Protein AF-A0A8C5MBH1-F1 (afdb_monomer_lite)

Foldseek 3Di:
DQVLVVQLLCCQPVVDHDPPDDPVRVVVSVVVSVQWHADPNFIDRVQATEDRDPVSLVVLLCDQQQDPVRDGPALPSSCVRRVVHHDDVCSSVVSLVVCCVDPVSVPDDDDPVNVVVVVCVVCPPPDDPVNVVVLQLLFLLLQLLVCCVPQDDAPFEEEQADDDSSLNNLVNNLVCCVPVVGDYEYEYLAPVRVVSNVVSPHHYDYCVVPQAGAEYEYEAPAAAPQRKGQDCPVPSQLSNLSSLVRYPAYEYEHAPLRYYNAPCPNDQQAKKWWFAAVCQVVLQVVLCVPQNAGWAWDADDVDGGGDQHPVRTTITGGGHDDGDPLVVSQVVSCPDPGTSHISIDPPRHQKYWYRYSVRDIDIDGNPPD

InterPro domains:
  IPR004788 Ribose 5-phosphate isomerase, type A [PF06026] (186-359)
  IPR004788 Ribose 5-phosphate isomerase, type A [PTHR11934] (133-366)
  IPR004788 Ribose 5-phosphate isomerase, type A [TIGR00021] (140-360)
  IPR004788 Ribose 5-phosphate isomerase, type A [cd01398] (139-356)
  IPR020672 Ribose-5-phosphate isomerase, type A, subgroup [MF_00170] (136-363)
  IPR037171 NagB/RpiA transferase-like [SSF100950] (136-285)
  IPR041588 Integrase zinc-binding domain [PF17921] (55-108)

Structure (mmCIF, N/CA/C/O backbone):
data_AF-A0A8C5MBH1-F1
#
_entry.id   AF-A0A8C5MBH1-F1
#
loop_
_atom_site.group_PDB
_atom_site.id
_atom_site.type_symbol
_atom_site.label_atom_id
_atom_site.label_alt_id
_atom_site.label_comp_id
_atom_site.label_asym_id
_atom_site.label_entity_id
_atom_site.label_seq_id
_atom_site.pdbx_PDB_ins_code
_atom_site.Cartn_x
_atom_site.Cartn_y
_atom_site.Cartn_z
_atom_site.occupancy
_atom_site.B_iso_or_equiv
_atom_site.auth_seq_id
_atom_site.auth_comp_id
_atom_site.auth_asym_id
_atom_site.auth_atom_id
_atom_site.pdbx_PDB_model_num
ATOM 1 N N . MET A 1 1 ? 2.275 -34.535 3.908 1.00 59.50 1 MET A N 1
ATOM 2 C CA . MET A 1 1 ? 1.686 -34.474 2.554 1.00 59.50 1 MET A CA 1
ATOM 3 C C . MET A 1 1 ? 0.392 -35.280 2.551 1.00 59.50 1 MET A C 1
ATOM 5 O O . MET A 1 1 ? -0.627 -34.705 2.191 1.00 59.50 1 MET A O 1
ATOM 9 N N . GLU A 1 2 ? 0.394 -36.495 3.121 1.00 56.84 2 GLU A N 1
ATOM 10 C CA . GLU A 1 2 ? -0.776 -37.397 3.172 1.00 56.84 2 GLU A CA 1
ATOM 11 C C . GLU A 1 2 ? -2.084 -36.767 3.685 1.00 56.84 2 GLU A C 1
ATOM 13 O O . GLU A 1 2 ? -3.059 -36.702 2.942 1.00 56.84 2 GLU A O 1
ATOM 18 N N . ARG A 1 3 ? -2.114 -36.217 4.913 1.00 61.88 3 ARG A N 1
ATOM 19 C CA . ARG A 1 3 ? -3.369 -35.757 5.567 1.00 61.88 3 ARG A CA 1
ATOM 20 C C . ARG A 1 3 ? -4.125 -34.639 4.835 1.00 61.88 3 ARG A C 1
ATOM 22 O O . ARG A 1 3 ? -5.223 -34.260 5.237 1.00 61.88 3 ARG A O 1
ATOM 29 N N . LYS A 1 4 ? -3.511 -34.018 3.824 1.00 76.69 4 LYS A N 1
ATOM 30 C CA . LYS A 1 4 ? -4.143 -32.971 3.010 1.00 76.69 4 LYS A CA 1
ATOM 31 C C . LYS A 1 4 ? -4.916 -33.569 1.835 1.00 76.69 4 LYS A C 1
ATOM 33 O O . LYS A 1 4 ? -5.946 -33.017 1.466 1.00 76.69 4 LYS A O 1
ATOM 38 N N . TRP A 1 5 ? -4.427 -34.667 1.267 1.00 84.25 5 TRP A N 1
ATOM 39 C CA . TRP A 1 5 ? -5.008 -35.298 0.085 1.00 84.25 5 TRP A CA 1
ATOM 40 C C . TRP A 1 5 ? -6.237 -36.118 0.405 1.00 84.25 5 TRP A C 1
ATOM 42 O O . TRP A 1 5 ? -7.217 -36.017 -0.318 1.00 84.25 5 TRP A O 1
ATOM 52 N N . GLU A 1 6 ? -6.215 -36.821 1.530 1.00 84.88 6 GLU A N 1
ATOM 53 C CA . GLU A 1 6 ? -7.372 -37.537 2.069 1.00 84.88 6 GLU A CA 1
ATOM 54 C C . GLU A 1 6 ? -8.581 -36.604 2.227 1.00 84.88 6 GLU A C 1
ATOM 56 O O . GLU A 1 6 ? -9.666 -36.879 1.738 1.00 84.88 6 GLU A O 1
ATOM 61 N N . LYS A 1 7 ? -8.366 -35.405 2.779 1.00 88.50 7 LYS A N 1
ATOM 62 C CA . LYS A 1 7 ? -9.422 -34.389 2.930 1.00 88.50 7 LYS A CA 1
ATOM 63 C C . LYS A 1 7 ? -9.980 -33.893 1.596 1.00 88.50 7 LYS A C 1
ATOM 65 O O . LYS A 1 7 ? -11.164 -33.593 1.506 1.00 88.50 7 LYS A O 1
ATOM 70 N N . VAL A 1 8 ? -9.124 -33.746 0.584 1.00 89.38 8 VAL A N 1
ATOM 71 C CA . VAL A 1 8 ? -9.549 -33.332 -0.763 1.00 89.38 8 VAL A CA 1
ATOM 72 C C . VAL A 1 8 ? -10.317 -34.464 -1.438 1.00 89.38 8 VAL A C 1
ATOM 74 O O . VAL A 1 8 ? -11.364 -34.216 -2.025 1.00 89.38 8 VAL A O 1
ATOM 77 N N . PHE A 1 9 ? -9.823 -35.693 -1.312 1.00 89.00 9 PHE A N 1
ATOM 78 C CA . PHE A 1 9 ? -10.456 -36.879 -1.862 1.00 89.00 9 PHE A CA 1
ATOM 79 C C . PHE A 1 9 ? -11.836 -37.116 -1.244 1.00 89.00 9 PHE A C 1
ATOM 81 O O . PHE A 1 9 ? -12.794 -37.276 -1.990 1.00 89.00 9 PHE A O 1
ATOM 88 N N . ASN A 1 10 ? -11.972 -37.050 0.084 1.00 88.69 10 ASN A N 1
ATOM 89 C CA . ASN A 1 10 ? -13.246 -37.276 0.776 1.00 88.69 10 ASN A CA 1
ATOM 90 C C . ASN A 1 10 ? -14.309 -36.255 0.353 1.00 88.69 10 ASN A C 1
ATOM 92 O O . ASN A 1 10 ? -15.433 -36.623 0.040 1.00 88.69 10 ASN A O 1
ATOM 96 N N . ILE A 1 11 ? -13.946 -34.977 0.220 1.00 92.38 11 ILE A N 1
ATOM 97 C CA . ILE A 1 11 ? -14.901 -33.966 -0.259 1.00 92.38 11 ILE A CA 1
ATOM 98 C C . ILE A 1 11 ? -15.347 -34.229 -1.693 1.00 92.38 11 ILE A C 1
ATOM 100 O O . ILE A 1 11 ? -16.505 -33.994 -2.017 1.00 92.38 11 ILE A O 1
ATOM 104 N N . LEU A 1 12 ? -14.443 -34.681 -2.560 1.00 89.62 12 LEU A N 1
ATOM 105 C CA . LEU A 1 12 ? -14.763 -34.916 -3.968 1.00 89.62 12 LEU A CA 1
ATOM 106 C C . LEU A 1 12 ? -15.471 -36.254 -4.215 1.00 89.62 12 LEU A C 1
ATOM 108 O O . LEU A 1 12 ? -16.161 -36.376 -5.219 1.00 89.62 12 LEU A O 1
ATOM 112 N N . SER A 1 13 ? -15.287 -37.241 -3.338 1.00 89.25 13 SER A N 1
ATOM 113 C CA . SER A 1 13 ? -15.875 -38.581 -3.473 1.00 89.25 13 SER A CA 1
ATOM 114 C C . SER A 1 13 ? -17.188 -38.730 -2.710 1.00 89.25 13 SER A C 1
ATOM 116 O O . SER A 1 13 ? -18.158 -39.215 -3.281 1.00 89.25 13 SER A O 1
ATOM 118 N N . VAL A 1 14 ? -17.230 -38.302 -1.446 1.00 89.00 14 VAL A N 1
ATOM 119 C CA . VAL A 1 14 ? -18.376 -38.501 -0.542 1.00 89.00 14 VAL A CA 1
ATOM 120 C C . VAL A 1 14 ? -19.036 -37.193 -0.095 1.00 89.00 14 VAL A C 1
ATOM 122 O O . VAL A 1 14 ? -20.059 -37.218 0.576 1.00 89.00 14 VAL A O 1
ATOM 125 N N . GLY A 1 15 ? -18.485 -36.029 -0.461 1.00 88.31 15 GLY A N 1
ATOM 126 C CA . GLY A 1 15 ? -19.056 -34.726 -0.091 1.00 88.31 15 GLY A CA 1
ATOM 127 C C . GLY A 1 15 ? -18.863 -34.344 1.381 1.00 88.31 15 GLY A C 1
ATOM 128 O O . GLY A 1 15 ? -19.389 -33.325 1.832 1.00 88.31 15 GLY A O 1
ATOM 129 N N . GLU A 1 16 ? -18.093 -35.125 2.137 1.00 89.62 16 GLU A N 1
ATOM 130 C CA . GLU A 1 16 ? -17.963 -34.958 3.581 1.00 89.62 16 GLU A CA 1
ATOM 131 C C . GLU A 1 16 ? -16.806 -34.043 3.976 1.00 89.62 16 GLU A C 1
ATOM 133 O O . GLU A 1 16 ? -15.691 -34.110 3.452 1.00 89.62 16 GLU A O 1
ATOM 138 N N . TYR A 1 17 ? -17.062 -33.206 4.978 1.00 89.19 17 TYR A N 1
ATOM 139 C CA . TYR A 1 17 ? -16.047 -32.379 5.619 1.00 89.19 17 TYR A CA 1
ATOM 140 C C . TYR A 1 17 ? -15.594 -33.021 6.930 1.00 89.19 17 TYR A C 1
ATOM 142 O O . TYR A 1 17 ? -16.409 -33.638 7.612 1.00 89.19 17 TYR A O 1
ATOM 150 N N . PRO A 1 18 ? -14.342 -32.794 7.370 1.00 87.19 18 PRO A N 1
ATOM 151 C CA . PRO A 1 18 ? -13.923 -33.236 8.693 1.00 87.19 18 PRO A CA 1
ATOM 152 C C . PRO A 1 18 ? -14.851 -32.674 9.795 1.00 87.19 18 PRO A C 1
ATOM 154 O O . PRO A 1 18 ? -15.166 -31.477 9.751 1.00 87.19 18 PRO A O 1
ATOM 157 N N . PRO A 1 19 ? -15.244 -33.486 10.797 1.00 81.44 19 PRO A N 1
ATOM 158 C CA . PRO A 1 19 ? -16.346 -33.184 11.726 1.00 81.44 19 PRO A CA 1
ATOM 159 C C . PRO A 1 19 ? -16.151 -31.934 12.605 1.00 81.44 19 PRO A C 1
ATOM 161 O O . PRO A 1 19 ? -17.113 -31.414 13.156 1.00 81.44 19 PRO A O 1
ATOM 164 N N . PHE A 1 20 ? -14.937 -31.378 12.670 1.00 88.62 20 PHE A N 1
ATOM 165 C CA . PHE A 1 20 ? -14.598 -30.191 13.472 1.00 88.62 20 PHE A CA 1
ATOM 166 C C . PHE A 1 20 ? -14.273 -28.944 12.637 1.00 88.62 20 PHE A C 1
ATOM 168 O O . PHE A 1 20 ? -13.698 -27.980 13.143 1.00 88.62 20 PHE A O 1
ATOM 175 N N . PHE A 1 21 ? -14.564 -28.956 11.334 1.00 87.00 21 PHE A N 1
ATOM 176 C CA . PHE A 1 21 ? -14.266 -27.809 10.478 1.00 87.00 21 PHE A CA 1
ATOM 177 C C . PHE A 1 21 ? -15.285 -26.678 10.662 1.00 87.00 21 PHE A C 1
ATOM 179 O O . PHE A 1 21 ? -16.485 -26.872 10.472 1.00 87.00 21 PHE A O 1
ATOM 186 N N . THR A 1 22 ? -14.797 -25.463 10.924 1.00 91.75 22 THR A N 1
ATOM 187 C CA . THR A 1 22 ? -15.610 -24.235 10.899 1.00 91.75 22 THR A CA 1
ATOM 188 C C . THR A 1 22 ? -16.081 -23.904 9.481 1.00 91.75 22 THR A C 1
ATOM 190 O O . THR A 1 22 ? -15.474 -24.341 8.499 1.00 91.75 22 THR A O 1
ATOM 193 N N . SER A 1 23 ? -17.109 -23.060 9.335 1.00 85.44 23 SER A N 1
ATOM 194 C CA . SER A 1 23 ? -17.624 -22.630 8.022 1.00 85.44 23 SER A CA 1
ATOM 195 C C . SER A 1 23 ? -16.527 -22.064 7.107 1.00 85.44 23 SER A C 1
ATOM 197 O O . SER A 1 23 ? -16.451 -22.411 5.928 1.00 85.44 23 SER A O 1
ATOM 199 N N . ASN A 1 24 ? -15.595 -21.278 7.659 1.00 83.62 24 ASN A N 1
ATOM 200 C CA . ASN A 1 24 ? -14.449 -20.743 6.915 1.00 83.62 24 ASN A CA 1
ATOM 201 C C . ASN A 1 24 ? -13.464 -21.848 6.481 1.00 83.62 24 ASN A C 1
ATOM 203 O O . ASN A 1 24 ? -12.938 -21.830 5.367 1.00 83.62 24 ASN A O 1
ATOM 207 N N . GLN A 1 25 ? -13.211 -22.842 7.338 1.00 87.31 25 GLN A N 1
ATOM 208 C CA . GLN A 1 25 ? -12.347 -23.976 6.995 1.00 87.31 25 GLN A CA 1
ATOM 209 C C . GLN A 1 25 ? -12.976 -24.854 5.904 1.00 87.31 25 GLN A C 1
ATOM 211 O O . GLN A 1 25 ? -12.274 -25.235 4.964 1.00 87.31 25 GLN A O 1
ATOM 216 N N . LYS A 1 26 ? -14.291 -25.107 5.976 1.00 89.94 26 LYS A N 1
ATOM 217 C CA . LYS A 1 26 ? -15.054 -25.803 4.925 1.00 89.94 26 LYS A CA 1
ATOM 218 C C . LYS A 1 26 ? -14.981 -25.044 3.598 1.00 89.94 26 LYS A C 1
ATOM 220 O O . LYS A 1 26 ? -14.630 -25.637 2.580 1.00 89.94 26 LYS A O 1
ATOM 225 N N . PHE A 1 27 ? -15.198 -23.725 3.614 1.00 88.75 27 PHE A N 1
ATOM 226 C CA . PHE A 1 27 ? -15.094 -22.873 2.424 1.00 88.75 27 PHE A CA 1
ATOM 227 C C . PHE A 1 27 ? -13.700 -22.925 1.781 1.00 88.75 27 PHE A C 1
ATOM 229 O O . PHE A 1 27 ? -13.574 -23.165 0.578 1.00 88.75 27 PHE A O 1
ATOM 236 N N . LYS A 1 28 ? -12.636 -22.757 2.580 1.00 89.81 28 LYS A N 1
ATOM 237 C CA . LYS A 1 28 ? -11.246 -22.819 2.097 1.00 89.81 28 LYS A CA 1
ATOM 238 C C . LYS A 1 28 ? -10.916 -24.176 1.488 1.00 89.81 28 LYS A C 1
ATOM 240 O O . LYS A 1 28 ? -10.286 -24.234 0.431 1.00 89.81 28 LYS A O 1
ATOM 245 N N . LEU A 1 29 ? -11.339 -25.257 2.142 1.00 89.56 29 LEU A N 1
ATOM 246 C CA . LEU A 1 29 ? -11.087 -26.608 1.664 1.00 89.56 29 LEU A CA 1
ATOM 247 C C . LEU A 1 29 ? -11.873 -26.902 0.379 1.00 89.56 29 LEU A C 1
ATOM 249 O O . LEU A 1 29 ? -11.275 -27.410 -0.562 1.00 89.56 29 LEU A O 1
ATOM 253 N N . ARG A 1 30 ? -13.142 -26.479 0.277 1.00 91.25 30 ARG A N 1
ATOM 254 C CA . ARG A 1 30 ? -13.951 -26.583 -0.952 1.00 91.25 30 ARG A CA 1
ATOM 255 C C . ARG A 1 30 ? -13.311 -25.834 -2.120 1.00 91.25 30 ARG A C 1
ATOM 257 O O . ARG A 1 30 ? -13.119 -26.401 -3.191 1.00 91.25 30 ARG A O 1
ATOM 264 N N . ARG A 1 31 ? -12.907 -24.577 -1.906 1.00 90.56 31 ARG A N 1
ATOM 265 C CA . ARG A 1 31 ? -12.216 -23.772 -2.928 1.00 90.56 31 ARG A CA 1
ATOM 266 C C . ARG A 1 31 ? -10.907 -24.428 -3.369 1.00 90.56 31 ARG A C 1
ATOM 268 O O . ARG A 1 31 ? -10.562 -24.381 -4.544 1.00 90.56 31 ARG A O 1
ATOM 275 N N . TYR A 1 32 ? -10.165 -25.041 -2.451 1.00 89.62 32 TYR A N 1
ATOM 276 C CA . TYR A 1 32 ? -8.946 -25.761 -2.808 1.00 89.62 32 TYR A CA 1
ATOM 277 C C . TYR A 1 32 ? -9.234 -27.063 -3.570 1.00 89.62 32 TYR A C 1
ATOM 279 O O . TYR A 1 32 ? -8.595 -27.303 -4.592 1.00 89.62 32 TYR A O 1
ATOM 287 N N . ALA A 1 33 ? -10.203 -27.857 -3.108 1.00 91.44 33 ALA A N 1
ATOM 288 C CA . ALA A 1 33 ? -10.610 -29.123 -3.715 1.00 91.44 33 ALA A CA 1
ATOM 289 C C . ALA A 1 33 ? -11.174 -28.945 -5.132 1.00 91.44 33 ALA A C 1
ATOM 291 O O . ALA A 1 33 ? -10.911 -29.785 -5.981 1.00 91.44 33 ALA A O 1
ATOM 292 N N . SER A 1 34 ? -11.826 -27.812 -5.426 1.00 92.56 34 SER A N 1
ATOM 293 C CA . SER A 1 34 ? -12.350 -27.485 -6.768 1.00 92.56 34 SER A CA 1
ATOM 294 C C . SER A 1 34 ? -11.303 -27.478 -7.892 1.00 92.56 34 SER A C 1
ATOM 296 O O . SER A 1 34 ? -11.652 -27.473 -9.065 1.00 92.56 34 SER A O 1
ATOM 298 N N . LYS A 1 35 ? -10.009 -27.480 -7.549 1.00 92.69 35 LYS A N 1
ATOM 299 C CA . LYS A 1 35 ? -8.904 -27.560 -8.515 1.00 92.69 35 LYS A CA 1
ATOM 300 C C . LYS A 1 35 ? -8.552 -28.993 -8.923 1.00 92.69 35 LYS A C 1
ATOM 302 O O . LYS A 1 35 ? -7.591 -29.182 -9.668 1.00 92.69 35 LYS A O 1
ATOM 307 N N . PHE A 1 36 ? -9.254 -29.983 -8.380 1.00 94.31 36 PHE A N 1
ATOM 308 C CA . PHE A 1 36 ? -8.947 -31.392 -8.557 1.00 94.31 36 PHE A CA 1
ATOM 309 C C . PHE A 1 36 ? -10.147 -32.171 -9.086 1.00 94.31 36 PHE A C 1
ATOM 311 O O . PHE A 1 36 ? -11.294 -31.773 -8.901 1.00 94.31 36 PHE A O 1
ATOM 318 N N . THR A 1 37 ? -9.863 -33.303 -9.722 1.00 94.62 37 THR A N 1
ATOM 319 C CA . THR A 1 37 ? -10.862 -34.265 -10.206 1.00 94.62 37 THR A CA 1
ATOM 320 C C . THR A 1 37 ? -10.474 -35.678 -9.785 1.00 94.62 37 THR A C 1
ATOM 322 O O . THR A 1 37 ? -9.293 -35.944 -9.551 1.00 94.62 37 THR A O 1
ATOM 325 N N . ILE A 1 38 ? -11.453 -36.578 -9.667 1.00 93.62 38 ILE A N 1
ATOM 326 C CA . ILE A 1 38 ? -11.208 -38.007 -9.442 1.00 93.62 38 ILE A CA 1
ATOM 327 C C . ILE A 1 38 ? -11.417 -38.742 -10.768 1.00 93.62 38 ILE A C 1
ATOM 329 O O . ILE A 1 38 ? -12.472 -38.611 -11.384 1.00 93.62 38 ILE A O 1
ATOM 333 N N . LYS A 1 39 ? -10.418 -39.510 -11.209 1.00 91.94 39 LYS A N 1
ATOM 334 C CA . LYS A 1 39 ? -10.487 -40.377 -12.396 1.00 91.94 39 LYS A CA 1
ATOM 335 C C . LYS A 1 39 ? -9.961 -41.757 -12.010 1.00 91.94 39 LYS A C 1
ATOM 337 O O . LYS A 1 39 ? -8.829 -41.860 -11.546 1.00 91.94 39 LYS A O 1
ATOM 342 N N . GLY A 1 40 ? -10.781 -42.800 -12.149 1.00 88.75 40 GLY A N 1
ATOM 343 C CA . GLY A 1 40 ? -10.385 -44.178 -11.816 1.00 88.75 40 GLY A CA 1
ATOM 344 C C . GLY A 1 40 ? -9.901 -44.364 -10.370 1.00 88.75 40 GLY A C 1
ATOM 345 O O . GLY A 1 40 ? -8.918 -45.057 -10.144 1.00 88.75 40 GLY A O 1
ATOM 346 N N . GLY A 1 41 ? -10.525 -43.685 -9.399 1.00 88.31 41 GLY A N 1
ATOM 347 C CA . GLY A 1 41 ? -10.126 -43.739 -7.981 1.00 88.31 41 GLY A CA 1
ATOM 348 C C . GLY A 1 41 ? -8.890 -42.902 -7.618 1.00 88.31 41 GLY A C 1
ATOM 349 O O . GLY A 1 41 ? -8.495 -42.842 -6.454 1.00 88.31 41 GLY A O 1
ATOM 350 N N . GLU A 1 42 ? -8.295 -42.204 -8.585 1.00 90.44 42 GLU A N 1
ATOM 351 C CA . GLU A 1 42 ? -7.094 -41.394 -8.392 1.00 90.44 42 GLU A CA 1
ATOM 352 C C . GLU A 1 42 ? -7.386 -39.899 -8.515 1.00 90.44 42 GLU A C 1
ATOM 354 O O . GLU A 1 42 ? -8.287 -39.480 -9.240 1.00 90.44 42 GLU A O 1
ATOM 359 N N . LEU A 1 43 ? -6.617 -39.080 -7.792 1.00 93.31 43 LEU A N 1
ATOM 360 C CA . LEU A 1 43 ? -6.803 -37.630 -7.754 1.00 93.31 43 LEU A CA 1
ATOM 361 C C . LEU A 1 43 ? -5.926 -36.954 -8.814 1.00 93.31 43 LEU A C 1
ATOM 363 O O . LEU A 1 43 ? -4.741 -37.258 -8.921 1.00 93.31 43 LEU A O 1
ATOM 367 N N . PHE A 1 44 ? -6.482 -35.993 -9.548 1.00 94.56 44 PHE A N 1
ATOM 368 C CA . PHE A 1 44 ? -5.794 -35.256 -10.608 1.00 94.56 44 PHE A CA 1
ATOM 369 C C . PHE A 1 44 ? -5.888 -33.744 -10.405 1.00 94.56 44 PHE A C 1
ATOM 371 O O . PHE A 1 44 ? -6.928 -33.241 -9.990 1.00 94.56 44 PHE A O 1
ATOM 378 N N . PHE A 1 45 ? -4.815 -33.014 -10.718 1.00 92.81 45 PHE A N 1
ATOM 379 C CA . PHE A 1 45 ? -4.764 -31.549 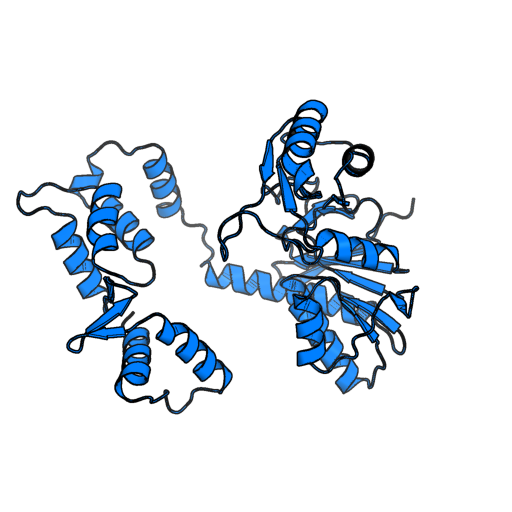-10.792 1.00 92.81 45 PHE A CA 1
ATOM 380 C C . PHE A 1 45 ? -4.617 -31.129 -12.260 1.00 92.81 45 PHE A C 1
ATOM 382 O O . PHE A 1 45 ? -3.529 -31.240 -12.834 1.00 92.81 45 PHE A O 1
ATOM 389 N N . GLY A 1 46 ? -5.715 -30.688 -12.881 1.00 90.12 46 GLY A N 1
ATOM 390 C CA . GLY A 1 46 ? -5.804 -30.662 -14.345 1.00 90.12 46 GLY A CA 1
ATOM 391 C C . GLY A 1 46 ? -5.616 -32.079 -14.896 1.00 90.12 46 GLY A C 1
ATOM 392 O O . GLY A 1 46 ? -6.285 -33.004 -14.440 1.00 90.12 46 GLY A O 1
ATOM 393 N N . ASP A 1 47 ? -4.646 -32.267 -15.790 1.00 90.50 47 ASP A N 1
ATOM 394 C CA . ASP A 1 47 ? -4.320 -33.579 -16.377 1.00 90.50 47 ASP A CA 1
ATOM 395 C C . ASP A 1 47 ? -3.205 -34.339 -15.643 1.00 90.50 47 ASP A C 1
ATOM 397 O O . ASP A 1 47 ? -2.748 -35.387 -16.094 1.00 90.50 47 ASP A O 1
ATOM 401 N N . LYS A 1 48 ? -2.744 -33.827 -14.496 1.00 94.94 48 LYS A N 1
ATOM 402 C CA . LYS A 1 48 ? -1.592 -34.377 -13.766 1.00 94.94 48 LYS A CA 1
ATOM 403 C C . LYS A 1 48 ? -2.042 -35.217 -12.585 1.00 94.94 48 LYS A C 1
ATOM 405 O O . LYS A 1 48 ? -2.837 -34.737 -11.776 1.00 94.94 48 LYS A O 1
ATOM 410 N N . LYS A 1 49 ? -1.478 -36.415 -12.419 1.00 94.88 49 LYS A N 1
ATOM 411 C CA . LYS A 1 49 ? -1.759 -37.271 -11.258 1.00 94.88 49 LYS A CA 1
ATOM 412 C C . LYS A 1 49 ? -1.224 -36.608 -9.984 1.00 94.88 49 LYS A C 1
ATOM 414 O O . LYS A 1 49 ? -0.052 -36.232 -9.910 1.00 94.88 49 LYS A O 1
ATOM 419 N N . ALA A 1 50 ? -2.081 -36.431 -8.985 1.00 93.44 50 ALA A N 1
ATOM 420 C CA . ALA A 1 50 ? -1.694 -35.883 -7.695 1.00 93.44 50 ALA A CA 1
ATOM 421 C C . ALA A 1 50 ? -0.981 -36.957 -6.861 1.00 93.44 50 ALA A C 1
ATOM 423 O O . ALA A 1 50 ? -1.525 -38.032 -6.627 1.00 93.44 50 ALA A O 1
ATOM 424 N N . VAL A 1 51 ? 0.226 -36.638 -6.400 1.00 92.69 51 VAL A N 1
ATOM 425 C CA . VAL A 1 51 ? 1.090 -37.533 -5.624 1.00 92.69 51 VAL A CA 1
ATOM 426 C C . VAL A 1 51 ? 0.810 -37.337 -4.138 1.00 92.69 51 VAL A C 1
ATOM 428 O O . VAL A 1 51 ? 0.837 -36.207 -3.624 1.00 92.69 51 VAL A O 1
ATOM 431 N N . LYS A 1 52 ? 0.487 -38.435 -3.449 1.00 87.62 52 LYS A N 1
ATOM 432 C CA . LYS A 1 52 ? -0.186 -38.388 -2.144 1.00 87.62 52 LYS A CA 1
ATOM 433 C C . LYS A 1 52 ? 0.789 -38.454 -0.968 1.00 87.62 52 LYS A C 1
ATOM 435 O O . LYS A 1 52 ? 0.514 -37.861 0.080 1.00 87.62 52 LYS A O 1
ATOM 440 N N . SER A 1 53 ? 1.945 -39.086 -1.143 1.00 88.19 53 SER A N 1
ATOM 441 C CA . SER A 1 53 ? 2.969 -39.199 -0.101 1.00 88.19 53 SER A CA 1
ATOM 442 C C . SER A 1 53 ? 4.320 -38.655 -0.550 1.00 88.19 53 SER A C 1
ATOM 444 O O . SER A 1 53 ? 4.599 -38.473 -1.738 1.00 88.19 53 SER A O 1
ATOM 446 N N . ARG A 1 54 ? 5.181 -38.360 0.430 1.00 86.88 54 ARG A N 1
ATOM 447 C CA . ARG A 1 54 ? 6.553 -37.932 0.131 1.00 86.88 54 ARG A CA 1
ATOM 448 C C . ARG A 1 54 ? 7.392 -39.076 -0.441 1.00 86.88 54 ARG A C 1
ATOM 450 O O . ARG A 1 54 ? 8.252 -38.814 -1.278 1.00 86.88 54 ARG A O 1
ATOM 457 N N . ASP A 1 55 ? 7.115 -40.302 -0.018 1.00 88.94 55 ASP A N 1
ATOM 458 C CA . ASP A 1 55 ? 7.824 -41.496 -0.476 1.00 88.94 55 ASP A CA 1
ATOM 459 C C . ASP A 1 55 ? 7.486 -41.811 -1.935 1.00 88.94 55 ASP A C 1
ATOM 461 O O . ASP A 1 55 ? 8.391 -42.028 -2.734 1.00 88.94 55 ASP A O 1
ATOM 465 N N . GLU A 1 56 ? 6.210 -41.694 -2.322 1.00 91.12 56 GLU A N 1
ATOM 466 C CA . GLU A 1 56 ? 5.774 -41.802 -3.721 1.00 91.12 56 GLU A CA 1
ATOM 467 C C . GLU A 1 56 ? 6.444 -40.721 -4.584 1.00 91.12 56 GLU A C 1
ATOM 469 O O . GLU A 1 56 ? 7.013 -41.015 -5.633 1.00 91.12 56 GLU A O 1
ATOM 474 N N . ALA A 1 57 ? 6.469 -39.468 -4.109 1.00 92.56 57 ALA A N 1
ATOM 475 C CA . ALA A 1 57 ? 7.147 -38.377 -4.812 1.00 92.56 57 ALA A CA 1
ATOM 476 C C . ALA A 1 57 ? 8.650 -38.639 -4.985 1.00 92.56 57 ALA A C 1
ATOM 478 O O . ALA A 1 57 ? 9.228 -38.277 -6.012 1.00 92.56 57 ALA A O 1
ATOM 479 N N . ARG A 1 58 ? 9.290 -39.269 -3.992 1.00 91.88 58 ARG A N 1
ATOM 480 C CA . ARG A 1 58 ? 10.712 -39.616 -4.045 1.00 91.88 58 ARG A CA 1
ATOM 481 C C . ARG A 1 58 ? 10.977 -40.792 -4.986 1.00 91.88 58 ARG A C 1
ATOM 483 O O . ARG A 1 58 ? 11.963 -40.740 -5.717 1.00 91.88 58 ARG A O 1
ATOM 490 N N . ALA A 1 59 ? 10.107 -41.798 -5.006 1.00 91.12 59 ALA A N 1
ATOM 491 C CA . ALA A 1 59 ? 10.187 -42.920 -5.937 1.00 91.12 59 ALA A CA 1
ATOM 492 C C . ALA A 1 59 ? 10.049 -42.441 -7.389 1.00 91.12 59 ALA A C 1
ATOM 494 O O . ALA A 1 59 ? 10.938 -42.693 -8.200 1.00 91.12 59 ALA A O 1
ATOM 495 N N . LEU A 1 60 ? 9.017 -41.637 -7.675 1.00 93.06 60 LEU A N 1
ATOM 496 C CA . LEU A 1 60 ? 8.821 -41.002 -8.982 1.00 93.06 60 LEU A CA 1
ATOM 497 C C . LEU A 1 60 ? 10.008 -40.118 -9.361 1.00 93.06 60 LEU A C 1
ATOM 499 O O . LEU A 1 60 ? 10.447 -40.116 -10.506 1.00 93.06 60 LEU A O 1
ATOM 503 N N . PHE A 1 61 ? 10.560 -39.358 -8.412 1.00 92.81 61 PHE A N 1
ATOM 504 C CA . PHE A 1 61 ? 11.770 -38.596 -8.687 1.00 92.81 61 PHE A CA 1
ATOM 505 C C . PHE A 1 61 ? 12.913 -39.504 -9.134 1.00 92.81 61 PHE A C 1
ATOM 507 O O . PHE A 1 61 ? 13.500 -39.217 -10.166 1.00 92.81 61 PHE A O 1
ATOM 514 N N . ASN A 1 62 ? 13.214 -40.579 -8.405 1.00 89.38 62 ASN A N 1
ATOM 515 C CA . ASN A 1 62 ? 14.305 -41.482 -8.766 1.00 89.38 62 ASN A CA 1
ATOM 516 C C . ASN A 1 62 ? 14.079 -42.112 -10.149 1.00 89.38 62 ASN A C 1
ATOM 518 O O . ASN A 1 62 ? 14.991 -42.090 -10.967 1.00 89.38 62 ASN A O 1
ATOM 522 N N . GLU A 1 63 ? 12.863 -42.576 -10.437 1.00 88.88 63 GLU A N 1
ATOM 523 C CA . GLU A 1 63 ? 12.488 -43.177 -11.725 1.00 88.88 63 GLU A CA 1
ATOM 524 C C . GLU A 1 63 ? 12.642 -42.202 -12.904 1.00 88.88 63 GLU A C 1
ATOM 526 O O . GLU A 1 63 ? 13.193 -42.544 -13.944 1.00 88.88 63 GLU A O 1
ATOM 531 N N . PHE A 1 64 ? 12.169 -40.962 -12.760 1.00 88.06 64 PHE A N 1
ATOM 532 C CA . PHE A 1 64 ? 12.190 -39.989 -13.856 1.00 88.06 64 PHE A CA 1
ATOM 533 C C . PHE A 1 64 ? 13.500 -39.205 -13.936 1.00 88.06 64 PHE A C 1
ATOM 535 O O . PHE A 1 64 ? 13.793 -38.606 -14.969 1.00 88.06 64 PHE A O 1
ATOM 542 N N . HIS A 1 65 ? 14.268 -39.149 -12.851 1.00 88.56 65 HIS A N 1
ATOM 543 C CA . HIS A 1 65 ? 15.564 -38.482 -12.812 1.00 88.56 65 HIS A CA 1
ATOM 544 C C . HIS A 1 65 ? 16.679 -39.379 -13.352 1.00 88.56 65 HIS A C 1
ATOM 546 O O . HIS A 1 65 ? 17.552 -38.880 -14.071 1.00 88.56 65 HIS A O 1
ATOM 552 N N . VAL A 1 66 ? 16.634 -40.669 -13.008 1.00 83.06 66 VAL A N 1
ATOM 553 C CA . VAL A 1 66 ? 17.545 -41.707 -13.489 1.00 83.06 66 VAL A CA 1
ATOM 554 C C . VAL A 1 66 ? 16.878 -42.361 -14.691 1.00 83.06 66 VAL A C 1
ATOM 556 O O . VAL A 1 66 ? 16.038 -43.241 -14.545 1.00 83.06 66 VAL A O 1
ATOM 559 N N . ALA A 1 67 ? 17.201 -41.889 -15.898 1.00 66.75 67 ALA A N 1
ATOM 560 C CA . ALA A 1 67 ? 16.640 -42.484 -17.105 1.00 66.75 67 ALA A CA 1
ATOM 561 C C . ALA A 1 67 ? 16.982 -43.993 -17.174 1.00 66.75 67 ALA A C 1
ATOM 563 O O . ALA A 1 67 ? 18.015 -44.395 -16.636 1.00 66.75 67 ALA A O 1
ATOM 564 N N . PRO A 1 68 ? 16.194 -44.826 -17.885 1.00 58.47 68 PRO A N 1
ATOM 565 C CA . PRO A 1 68 ? 16.393 -46.284 -17.951 1.00 58.47 68 PRO A CA 1
ATOM 566 C C . PRO A 1 68 ? 17.795 -46.747 -18.392 1.00 58.47 68 PRO A C 1
ATOM 568 O O . PRO A 1 68 ? 18.167 -47.893 -18.190 1.00 58.47 68 PRO A O 1
ATOM 571 N N . ASN A 1 69 ? 18.585 -45.855 -18.991 1.00 60.00 69 ASN A N 1
ATOM 572 C CA . ASN A 1 69 ? 19.965 -46.075 -19.422 1.00 60.00 69 ASN A CA 1
ATOM 573 C C . ASN A 1 69 ? 21.023 -45.568 -18.417 1.00 60.00 69 ASN A C 1
ATOM 575 O O . ASN A 1 69 ? 22.170 -45.352 -18.804 1.00 60.00 69 ASN A O 1
ATOM 579 N N . GLY A 1 70 ? 20.638 -45.283 -17.169 1.00 62.53 70 GLY A N 1
ATOM 580 C CA . GLY A 1 70 ? 21.526 -44.762 -16.125 1.00 62.53 70 GLY A CA 1
ATOM 581 C C . GLY A 1 70 ? 21.900 -43.283 -16.283 1.00 62.53 70 GLY A C 1
ATOM 582 O O . GLY A 1 70 ? 22.718 -42.768 -15.527 1.00 62.53 70 GLY A O 1
ATOM 583 N N . LYS A 1 71 ? 21.329 -42.551 -17.254 1.00 72.12 71 LYS A N 1
ATOM 584 C CA . LYS A 1 71 ? 21.648 -41.126 -17.443 1.00 72.12 71 LYS A CA 1
ATOM 585 C C . LYS A 1 71 ? 20.808 -40.234 -16.532 1.00 72.12 71 LYS A C 1
ATOM 587 O O . LYS A 1 71 ? 19.589 -40.143 -16.664 1.00 72.12 71 LYS A O 1
ATOM 592 N N . HIS A 1 72 ? 21.491 -39.462 -15.691 1.00 84.00 72 HIS A N 1
ATOM 593 C CA . HIS A 1 72 ? 20.873 -38.434 -14.860 1.00 84.00 72 HIS A CA 1
ATOM 594 C C . HIS A 1 72 ? 20.498 -37.174 -15.659 1.00 84.00 72 HIS A C 1
ATOM 596 O O . HIS A 1 72 ? 21.354 -36.510 -16.263 1.00 84.00 72 HIS A O 1
ATOM 602 N N . LEU A 1 73 ? 19.212 -36.808 -15.613 1.00 80.62 73 LEU A N 1
ATOM 603 C CA . LEU A 1 73 ? 18.612 -35.753 -16.440 1.00 80.62 73 LEU A CA 1
ATOM 604 C C . LEU A 1 73 ? 18.947 -34.311 -16.004 1.00 80.62 73 LEU A C 1
ATOM 606 O O . LEU A 1 73 ? 18.817 -33.374 -16.797 1.00 80.62 73 LEU A O 1
ATOM 610 N N . GLY A 1 74 ? 19.376 -34.107 -14.756 1.00 81.00 74 GLY A N 1
ATOM 611 C CA . GLY A 1 74 ? 19.591 -32.772 -14.181 1.00 81.00 74 GLY A CA 1
ATOM 612 C C . GLY A 1 74 ? 18.286 -31.990 -13.941 1.00 81.00 74 GLY A C 1
ATOM 613 O O . GLY A 1 74 ? 17.191 -32.475 -14.224 1.00 81.00 74 GLY A O 1
ATOM 614 N N . ILE A 1 75 ? 18.380 -30.772 -13.393 1.00 82.81 75 ILE A N 1
ATOM 615 C CA . ILE A 1 75 ? 17.219 -30.027 -12.855 1.00 82.81 75 ILE A CA 1
ATOM 616 C C . ILE A 1 75 ? 16.145 -29.779 -13.918 1.00 82.81 75 ILE A C 1
ATOM 618 O O . ILE A 1 75 ? 14.978 -30.105 -13.705 1.00 82.81 75 ILE A O 1
ATOM 622 N N . PHE A 1 76 ? 16.530 -29.202 -15.059 1.00 82.50 76 PHE A N 1
ATOM 623 C CA . PHE A 1 76 ? 15.580 -28.760 -16.080 1.00 82.50 76 PHE A CA 1
ATOM 624 C C . PHE A 1 76 ? 14.761 -29.925 -16.647 1.00 82.50 76 PHE A C 1
ATOM 626 O O . PHE A 1 76 ? 13.530 -29.881 -16.636 1.00 82.50 76 PHE A O 1
ATOM 633 N N . ASN A 1 77 ? 15.437 -30.990 -17.082 1.00 84.06 77 ASN A N 1
ATOM 634 C CA . ASN A 1 77 ? 14.779 -32.141 -17.693 1.00 84.06 77 ASN A CA 1
ATOM 635 C C . ASN A 1 77 ? 13.977 -32.952 -16.668 1.00 84.06 77 ASN A C 1
ATOM 637 O O . ASN A 1 77 ? 12.858 -33.349 -16.980 1.00 84.06 77 ASN A O 1
ATOM 641 N N . SER A 1 78 ? 14.481 -33.113 -15.435 1.00 87.94 78 SER A N 1
ATOM 642 C CA . SER A 1 78 ? 13.727 -33.786 -14.360 1.00 87.94 78 SER A CA 1
ATOM 643 C C . SER A 1 78 ? 12.448 -33.018 -14.033 1.00 87.94 78 SER A C 1
ATOM 645 O O . SER A 1 78 ? 11.373 -33.603 -13.925 1.00 87.94 78 SER A O 1
ATOM 647 N N . ARG A 1 79 ? 12.534 -31.682 -13.954 1.00 90.44 79 ARG A N 1
ATOM 648 C CA . ARG A 1 79 ? 11.365 -30.826 -13.736 1.00 90.44 79 ARG A CA 1
ATOM 649 C C . ARG A 1 79 ? 10.376 -30.946 -14.886 1.00 90.44 79 ARG A C 1
ATOM 651 O O . ARG A 1 79 ? 9.191 -31.109 -14.624 1.00 90.44 79 ARG A O 1
ATOM 658 N N . ARG A 1 80 ? 10.843 -30.885 -16.136 1.00 87.12 80 ARG A N 1
ATOM 659 C CA . ARG A 1 80 ? 9.986 -31.006 -17.324 1.00 87.12 80 ARG A CA 1
ATOM 660 C C . ARG A 1 80 ? 9.257 -32.352 -17.355 1.00 87.12 80 ARG A C 1
ATOM 662 O O . ARG A 1 80 ? 8.046 -32.362 -17.531 1.00 87.12 80 ARG A O 1
ATOM 669 N N . ALA A 1 81 ? 9.974 -33.454 -17.136 1.00 88.56 81 ALA A N 1
ATOM 670 C CA . ALA A 1 81 ? 9.416 -34.804 -17.182 1.00 88.56 81 ALA A CA 1
ATOM 671 C C . ALA A 1 81 ? 8.382 -35.043 -16.071 1.00 88.56 81 ALA A C 1
ATOM 673 O O . ALA A 1 81 ? 7.264 -35.478 -16.344 1.00 88.56 81 ALA A O 1
ATOM 674 N N . LEU A 1 82 ? 8.721 -34.684 -14.830 1.00 92.94 82 LEU A N 1
ATOM 675 C CA . LEU A 1 82 ? 7.831 -34.880 -13.689 1.00 92.94 82 LEU A CA 1
ATOM 676 C C . LEU A 1 82 ? 6.636 -33.921 -13.734 1.00 92.94 82 LEU A C 1
ATOM 678 O O . LEU A 1 82 ? 5.498 -34.357 -13.585 1.00 92.94 82 LEU A O 1
ATOM 682 N N . CYS A 1 83 ? 6.854 -32.623 -13.980 1.00 91.75 83 CYS A N 1
ATOM 683 C CA . CYS A 1 83 ? 5.776 -31.623 -13.958 1.00 91.75 83 CYS A CA 1
ATOM 684 C C . CYS A 1 83 ? 4.799 -31.764 -15.129 1.00 91.75 83 CYS A C 1
ATOM 686 O O . CYS A 1 83 ? 3.743 -31.131 -15.093 1.00 91.75 83 CYS A O 1
ATOM 688 N N . ALA A 1 84 ? 5.141 -32.537 -16.163 1.00 91.19 84 ALA A N 1
ATOM 689 C CA . ALA A 1 84 ? 4.219 -32.883 -17.237 1.00 91.19 84 ALA A CA 1
ATOM 690 C C . ALA A 1 84 ? 3.162 -33.904 -16.786 1.00 91.19 84 ALA A C 1
ATOM 692 O O . ALA A 1 84 ? 2.033 -33.838 -17.257 1.00 91.19 84 ALA A O 1
ATOM 693 N N . LYS A 1 85 ? 3.507 -34.810 -15.861 1.00 93.88 85 LYS A N 1
ATOM 694 C CA . LYS A 1 85 ? 2.670 -35.967 -15.497 1.00 93.88 85 LYS A CA 1
ATOM 695 C C . LYS A 1 85 ? 2.110 -35.914 -14.079 1.00 93.88 85 LYS A C 1
ATOM 697 O O . LYS A 1 85 ? 1.030 -36.443 -13.829 1.00 93.88 85 LYS A O 1
ATOM 702 N N . PHE A 1 86 ? 2.821 -35.272 -13.157 1.00 96.06 86 PHE A N 1
ATOM 703 C CA . PHE A 1 86 ? 2.532 -35.342 -11.729 1.00 96.06 86 PHE A CA 1
ATOM 704 C C . PHE A 1 86 ? 2.362 -33.967 -11.094 1.00 96.06 86 PHE A C 1
ATOM 706 O O . PHE A 1 86 ? 2.820 -32.944 -11.612 1.00 96.06 86 PHE A O 1
ATOM 713 N N . TYR A 1 87 ? 1.705 -33.957 -9.939 1.00 93.75 87 TYR A N 1
ATOM 714 C CA . TYR A 1 87 ? 1.554 -32.780 -9.103 1.00 93.75 87 TYR A CA 1
ATOM 715 C C . TYR A 1 87 ? 1.684 -33.130 -7.622 1.00 93.75 87 TYR A C 1
ATOM 717 O O . TYR A 1 87 ? 0.971 -33.985 -7.108 1.00 93.75 87 TYR A O 1
ATOM 725 N N . TRP A 1 88 ? 2.520 -32.388 -6.900 1.00 92.69 88 TRP A N 1
ATOM 726 C CA . TRP A 1 88 ? 2.413 -32.269 -5.449 1.00 92.69 88 TRP A CA 1
ATOM 727 C C . TRP A 1 88 ? 2.749 -30.857 -4.988 1.00 92.69 88 TRP A C 1
ATOM 729 O O . TRP A 1 88 ? 3.374 -30.054 -5.689 1.00 92.69 88 TRP A O 1
ATOM 739 N N . PHE A 1 89 ? 2.321 -30.525 -3.773 1.00 85.25 89 PHE A N 1
ATOM 740 C CA . PHE A 1 89 ? 2.621 -29.225 -3.196 1.00 85.25 89 PHE A CA 1
ATOM 741 C C . PHE A 1 89 ? 4.127 -29.085 -2.935 1.00 85.25 89 PHE A C 1
ATOM 743 O O . PHE A 1 89 ? 4.684 -29.825 -2.131 1.00 85.25 89 PHE A O 1
ATOM 750 N N . GLY A 1 90 ? 4.765 -28.100 -3.575 1.00 85.94 90 GLY A N 1
ATOM 751 C CA . GLY A 1 90 ? 6.204 -27.841 -3.430 1.00 85.94 90 GLY A CA 1
ATOM 752 C C . GLY A 1 90 ? 7.101 -28.544 -4.455 1.00 85.94 90 GLY A C 1
ATOM 753 O O . GLY A 1 90 ? 8.310 -28.331 -4.417 1.00 85.94 90 GLY A O 1
ATOM 754 N N . MET A 1 91 ? 6.517 -29.281 -5.405 1.00 91.56 91 MET A N 1
ATOM 755 C CA . MET A 1 91 ? 7.195 -30.106 -6.413 1.00 91.56 91 MET A CA 1
ATOM 756 C C . MET A 1 91 ? 8.452 -29.513 -7.045 1.00 91.56 91 MET A C 1
ATOM 758 O O . MET A 1 91 ? 9.502 -30.144 -7.003 1.00 91.56 91 MET A O 1
ATOM 762 N N . THR A 1 92 ? 8.394 -28.287 -7.568 1.00 85.81 92 THR A N 1
ATOM 763 C CA . THR A 1 92 ? 9.565 -27.641 -8.185 1.00 85.81 92 THR A CA 1
ATOM 764 C C . THR A 1 92 ? 10.759 -27.556 -7.234 1.00 85.81 92 THR A C 1
ATOM 766 O O . THR A 1 92 ? 11.877 -27.879 -7.622 1.00 85.81 92 THR A O 1
ATOM 769 N N . ARG A 1 93 ? 10.518 -27.166 -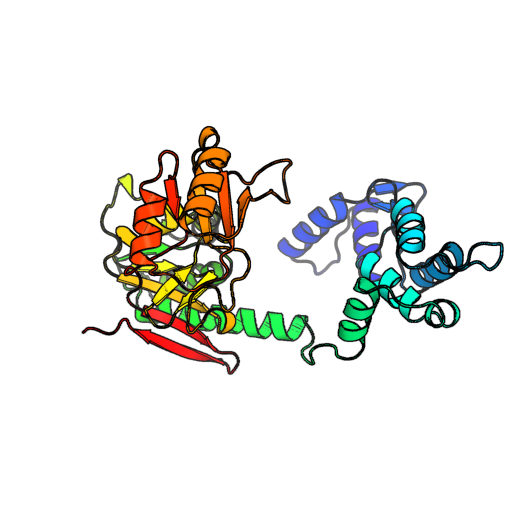5.975 1.00 84.69 93 ARG A N 1
ATOM 770 C CA . ARG A 1 93 ? 11.578 -27.010 -4.969 1.00 84.69 93 ARG A CA 1
ATOM 771 C C . ARG A 1 93 ? 12.139 -28.353 -4.529 1.00 84.69 93 ARG A C 1
ATOM 773 O O . ARG A 1 93 ? 13.341 -28.457 -4.313 1.00 84.69 93 ARG A O 1
ATOM 780 N N . ASP A 1 94 ? 11.273 -29.353 -4.378 1.00 91.12 94 ASP A N 1
ATOM 781 C CA . ASP A 1 94 ? 11.700 -30.704 -4.023 1.00 91.12 94 ASP A CA 1
ATOM 782 C C . ASP A 1 94 ? 12.588 -31.294 -5.126 1.00 91.12 94 ASP A C 1
ATOM 784 O O . ASP A 1 94 ? 13.695 -31.726 -4.828 1.00 91.12 94 ASP A O 1
ATOM 788 N N . ILE A 1 95 ? 12.172 -31.214 -6.397 1.00 90.00 95 ILE A N 1
ATOM 789 C CA . ILE A 1 95 ? 12.962 -31.702 -7.541 1.00 90.00 95 ILE A CA 1
ATOM 790 C C . ILE A 1 95 ? 14.320 -30.998 -7.604 1.00 90.00 95 ILE A C 1
ATOM 792 O O . ILE A 1 95 ? 15.351 -31.657 -7.702 1.00 90.00 95 ILE A O 1
ATOM 796 N N . GLU A 1 96 ? 14.344 -29.666 -7.521 1.00 87.25 96 GLU A N 1
ATOM 797 C CA . GLU A 1 96 ? 15.590 -28.890 -7.529 1.00 87.25 96 GLU A CA 1
ATOM 798 C C . GLU A 1 96 ? 16.534 -29.323 -6.403 1.00 87.25 96 GLU A C 1
ATOM 800 O O . GLU A 1 96 ? 17.711 -29.589 -6.649 1.00 87.25 96 GLU A O 1
ATOM 805 N N . LYS A 1 97 ? 16.007 -29.451 -5.181 1.00 87.62 97 LYS A N 1
ATOM 806 C CA . LYS A 1 97 ? 16.769 -29.909 -4.020 1.00 87.62 97 LYS A CA 1
ATOM 807 C C . LYS A 1 97 ? 17.318 -31.322 -4.230 1.00 87.62 97 LYS A C 1
ATOM 809 O O . LYS A 1 97 ? 18.501 -31.550 -4.000 1.00 87.62 97 LYS A O 1
ATOM 814 N N . TRP A 1 98 ? 16.491 -32.257 -4.685 1.00 92.50 98 TRP A N 1
ATOM 815 C CA . TRP A 1 98 ? 16.877 -33.659 -4.827 1.00 92.50 98 TRP A CA 1
ATOM 816 C C . TRP A 1 98 ? 17.921 -33.882 -5.921 1.00 92.50 98 TRP A C 1
ATOM 818 O O . TRP A 1 98 ? 18.839 -34.675 -5.724 1.00 92.50 98 TRP A O 1
ATOM 828 N N . VAL A 1 99 ? 17.861 -33.134 -7.028 1.00 87.12 99 VAL A N 1
ATOM 829 C CA . VAL A 1 99 ? 18.931 -33.162 -8.040 1.00 87.12 99 VAL A CA 1
ATOM 830 C C . VAL A 1 99 ? 20.247 -32.620 -7.475 1.00 87.12 99 VAL A C 1
ATOM 832 O O . VAL A 1 99 ? 21.304 -33.170 -7.766 1.00 87.12 99 VAL A O 1
ATOM 835 N N . LEU A 1 100 ? 20.209 -31.565 -6.655 1.00 82.44 100 LEU A N 1
ATOM 836 C CA . LEU A 1 100 ? 21.416 -31.023 -6.013 1.00 82.44 100 LEU A CA 1
ATOM 837 C C . LEU A 1 100 ? 21.997 -31.965 -4.944 1.00 82.44 100 LEU A C 1
ATOM 839 O O . LEU A 1 100 ? 23.195 -31.929 -4.667 1.00 82.44 100 LEU A O 1
ATOM 843 N N . GLU A 1 101 ? 21.162 -32.816 -4.350 1.00 85.62 101 GLU A N 1
ATOM 844 C CA . GLU A 1 101 ? 21.569 -33.857 -3.403 1.00 85.62 101 GLU A CA 1
ATOM 845 C C . GLU A 1 101 ? 22.064 -35.141 -4.089 1.00 85.62 101 GLU A C 1
ATOM 847 O O . GLU A 1 101 ? 22.745 -35.936 -3.443 1.00 85.62 101 GLU A O 1
ATOM 852 N N . CYS A 1 102 ? 21.790 -35.326 -5.383 1.00 84.94 102 CYS A N 1
ATOM 853 C CA . CYS A 1 102 ? 22.195 -36.501 -6.150 1.00 84.94 102 CYS A CA 1
ATOM 854 C C . CYS A 1 102 ? 23.720 -36.569 -6.329 1.00 84.94 102 CYS A C 1
ATOM 856 O O . CYS A 1 102 ? 24.328 -35.666 -6.903 1.00 84.94 102 CYS A O 1
ATOM 858 N N . ASN A 1 103 ? 24.337 -37.671 -5.895 1.00 80.12 103 ASN A N 1
ATOM 859 C CA . ASN A 1 103 ? 25.795 -37.831 -5.888 1.00 80.12 103 ASN A CA 1
ATOM 860 C C . ASN A 1 103 ? 26.419 -37.755 -7.289 1.00 80.12 103 ASN A C 1
ATOM 862 O O . ASN A 1 103 ? 27.432 -37.086 -7.457 1.00 80.12 103 ASN A O 1
ATOM 866 N N . GLU A 1 104 ? 25.768 -38.319 -8.306 1.00 77.81 104 GLU A N 1
ATOM 867 C CA . GLU A 1 104 ? 26.254 -38.239 -9.688 1.00 77.81 104 GLU A CA 1
ATOM 868 C C . GLU A 1 104 ? 26.115 -36.831 -10.283 1.00 77.81 104 GLU A C 1
ATOM 870 O O . GLU A 1 104 ? 27.050 -36.309 -10.887 1.00 77.81 104 GLU A O 1
ATOM 875 N N . CYS A 1 105 ? 24.990 -36.144 -10.046 1.00 74.38 105 CYS A N 1
ATOM 876 C CA . CYS A 1 105 ? 24.791 -34.774 -10.531 1.00 74.38 105 CYS A CA 1
ATOM 877 C C . CYS A 1 105 ? 25.707 -33.747 -9.850 1.00 74.38 105 CYS A C 1
ATOM 879 O O . CYS A 1 105 ? 26.000 -32.720 -10.460 1.00 74.38 105 CYS A O 1
ATOM 881 N N . LYS A 1 106 ? 26.177 -34.008 -8.620 1.00 68.62 106 LYS A N 1
ATOM 882 C CA . LYS A 1 106 ? 27.127 -33.135 -7.904 1.00 68.62 106 LYS A CA 1
ATOM 883 C C . LYS A 1 106 ? 28.491 -33.028 -8.589 1.00 68.62 106 LYS A C 1
ATOM 885 O O . LYS A 1 106 ? 29.179 -32.039 -8.359 1.00 68.62 106 LYS A O 1
ATOM 890 N N . THR A 1 107 ? 28.874 -34.020 -9.396 1.00 64.19 107 THR A N 1
ATOM 891 C CA . THR A 1 107 ? 30.177 -34.055 -10.088 1.00 64.19 107 THR A CA 1
ATOM 892 C C . THR A 1 107 ? 30.211 -33.200 -11.358 1.00 64.19 107 THR A C 1
ATOM 894 O O . THR A 1 107 ? 31.287 -32.908 -11.873 1.00 64.19 107 THR A O 1
ATOM 897 N N . ARG A 1 108 ? 29.050 -32.747 -11.856 1.00 63.78 108 ARG A N 1
ATOM 898 C CA . ARG A 1 108 ? 28.967 -31.850 -13.017 1.00 63.78 108 ARG A CA 1
ATOM 899 C C . ARG A 1 108 ? 29.181 -30.390 -12.586 1.00 63.78 108 ARG A C 1
ATOM 901 O O . ARG A 1 108 ? 28.650 -29.994 -11.544 1.00 63.78 108 ARG A O 1
ATOM 908 N N . PRO A 1 109 ? 29.891 -29.565 -13.381 1.00 59.31 109 PRO A N 1
ATOM 909 C CA . PRO A 1 109 ? 30.044 -28.146 -13.085 1.00 59.31 109 PRO A CA 1
ATOM 910 C C . PRO A 1 109 ? 28.670 -27.482 -12.940 1.00 59.31 109 PRO A C 1
ATOM 912 O O . PRO A 1 109 ? 27.801 -27.613 -13.804 1.00 59.31 109 PRO A O 1
ATOM 915 N N . LEU A 1 110 ? 28.459 -26.787 -11.823 1.00 60.03 110 LEU A N 1
ATOM 916 C CA . LEU A 1 110 ? 27.211 -26.080 -11.556 1.00 60.03 110 LEU A CA 1
ATOM 917 C C . LEU A 1 110 ? 27.153 -24.809 -12.405 1.00 60.03 110 LEU A C 1
ATOM 919 O O . LEU A 1 110 ? 28.081 -24.005 -12.402 1.00 60.03 110 LEU A O 1
ATOM 923 N N . THR A 1 111 ? 26.028 -24.579 -13.072 1.00 61.50 111 THR A N 1
ATOM 924 C CA . THR A 1 111 ? 25.736 -23.286 -13.706 1.00 61.50 111 THR A CA 1
ATOM 925 C C . THR A 1 111 ? 25.658 -22.164 -12.655 1.00 61.50 111 THR A C 1
ATOM 927 O O . THR A 1 111 ? 25.324 -22.432 -11.495 1.00 61.50 111 THR A O 1
ATOM 930 N N . PRO A 1 112 ? 25.861 -20.887 -13.027 1.00 56.94 112 PRO A N 1
ATOM 931 C CA . PRO A 1 112 ? 25.721 -19.750 -12.106 1.00 56.94 112 PRO A CA 1
ATOM 932 C C . PRO A 1 112 ? 24.377 -19.719 -11.352 1.00 56.94 112 PRO A C 1
ATOM 934 O O . PRO A 1 112 ? 24.324 -19.416 -10.157 1.00 56.94 112 PRO A O 1
ATOM 937 N N . ALA A 1 113 ? 23.287 -20.126 -12.012 1.00 51.59 113 ALA A N 1
ATOM 938 C CA . ALA A 1 113 ? 21.972 -20.279 -11.389 1.00 51.59 113 ALA A CA 1
ATOM 939 C C . ALA A 1 113 ? 21.951 -21.385 -10.314 1.00 51.59 113 ALA A C 1
ATOM 941 O O . ALA A 1 113 ? 21.383 -21.199 -9.237 1.00 51.59 113 ALA A O 1
ATOM 942 N N . GLN A 1 114 ? 22.614 -22.517 -10.565 1.00 56.81 114 GLN A N 1
ATOM 943 C CA . GLN A 1 114 ? 22.741 -23.616 -9.604 1.00 56.81 114 GLN A CA 1
ATOM 944 C C . GLN A 1 114 ? 23.666 -23.265 -8.428 1.00 56.81 114 GLN A C 1
ATOM 946 O O . GLN A 1 114 ? 23.382 -23.669 -7.302 1.00 56.81 114 GLN A O 1
ATOM 951 N N . ILE A 1 115 ? 24.711 -22.458 -8.647 1.00 63.34 115 ILE A N 1
ATOM 952 C CA . ILE A 1 115 ? 25.577 -21.922 -7.580 1.00 63.34 115 ILE A CA 1
ATOM 953 C C . ILE A 1 115 ? 24.769 -21.023 -6.633 1.00 63.34 115 ILE A C 1
ATOM 955 O O . ILE A 1 115 ? 24.874 -21.157 -5.411 1.00 63.34 115 ILE A O 1
ATOM 959 N N . LYS A 1 116 ? 23.902 -20.158 -7.177 1.00 58.50 116 LYS A N 1
ATOM 960 C CA . LYS A 1 116 ? 22.996 -19.305 -6.388 1.00 58.50 116 LYS A CA 1
ATOM 961 C C . LYS A 1 116 ? 22.038 -20.136 -5.525 1.00 58.50 116 LYS A C 1
ATOM 963 O O . LYS A 1 116 ? 21.871 -19.842 -4.343 1.00 58.50 116 LYS A O 1
ATOM 968 N N . ILE A 1 117 ? 21.459 -21.202 -6.080 1.00 54.12 117 ILE A N 1
ATOM 969 C CA . ILE A 1 117 ? 20.566 -22.116 -5.344 1.00 54.12 117 ILE A CA 1
ATOM 970 C C . ILE A 1 117 ? 21.336 -22.898 -4.267 1.00 54.12 117 ILE A C 1
ATOM 972 O O . ILE A 1 117 ? 20.855 -23.018 -3.141 1.00 54.12 117 ILE A O 1
ATOM 976 N N . LYS A 1 118 ? 22.551 -23.376 -4.565 1.00 58.88 118 LYS A N 1
ATOM 977 C CA . LYS A 1 118 ? 23.410 -24.087 -3.605 1.00 58.88 118 LYS A CA 1
ATOM 978 C C . LYS A 1 118 ? 23.819 -23.194 -2.428 1.00 58.88 118 LYS A C 1
ATOM 980 O O . LYS A 1 118 ? 23.717 -23.638 -1.290 1.00 58.88 118 LYS A O 1
ATOM 985 N N . ARG A 1 119 ? 24.172 -21.923 -2.669 1.00 56.69 119 ARG A N 1
ATOM 986 C CA . ARG A 1 119 ? 24.446 -20.936 -1.601 1.00 56.69 119 ARG A CA 1
ATOM 987 C C . ARG A 1 119 ? 23.233 -20.711 -0.690 1.00 56.69 119 ARG A C 1
ATOM 989 O O . ARG A 1 119 ? 23.387 -20.697 0.526 1.00 56.69 119 ARG A O 1
ATOM 996 N N . LEU A 1 120 ? 22.030 -20.617 -1.264 1.00 52.00 120 LEU A N 1
ATOM 997 C CA . LEU A 1 120 ? 20.776 -20.493 -0.504 1.00 52.00 120 LEU A CA 1
ATOM 998 C C . LEU A 1 120 ? 20.429 -21.754 0.310 1.00 52.00 120 LEU A C 1
ATOM 1000 O O . LEU A 1 120 ? 19.724 -21.657 1.313 1.00 52.00 120 LEU A O 1
ATOM 1004 N N . ALA A 1 121 ? 20.893 -22.930 -0.123 1.00 48.44 121 ALA A N 1
ATOM 1005 C CA . ALA A 1 121 ? 20.676 -24.204 0.562 1.00 48.44 121 ALA A CA 1
ATOM 1006 C C . ALA A 1 121 ? 21.725 -24.496 1.651 1.00 48.44 121 ALA A C 1
ATOM 1008 O O . ALA A 1 121 ? 21.390 -25.129 2.649 1.00 48.44 121 ALA A O 1
ATOM 1009 N N . GLN A 1 122 ? 22.970 -24.043 1.466 1.00 45.38 122 GLN A N 1
ATOM 1010 C CA . GLN A 1 122 ? 24.079 -24.231 2.412 1.00 45.38 122 GLN A CA 1
ATOM 1011 C C . GLN A 1 122 ? 24.033 -23.243 3.583 1.00 45.38 122 GLN A C 1
ATOM 1013 O O . GLN A 1 122 ? 24.343 -23.626 4.703 1.00 45.38 122 GLN A O 1
ATOM 1018 N N . ASN A 1 123 ? 23.575 -22.012 3.339 1.00 43.06 123 ASN A N 1
ATOM 1019 C CA . ASN A 1 123 ? 23.295 -21.013 4.369 1.00 43.06 123 ASN A CA 1
ATOM 1020 C C . ASN A 1 123 ? 21.827 -20.578 4.271 1.00 43.06 123 ASN A C 1
ATOM 1022 O O . ASN A 1 123 ? 21.535 -19.483 3.778 1.00 43.06 123 ASN A O 1
ATOM 1026 N N . PRO A 1 124 ? 20.870 -21.423 4.701 1.00 40.16 124 PRO A N 1
ATOM 1027 C CA . PRO A 1 124 ? 19.501 -20.964 4.831 1.00 40.16 124 PRO A CA 1
ATOM 1028 C C . PRO A 1 124 ? 19.495 -19.835 5.874 1.00 40.16 124 PRO A C 1
ATOM 1030 O O . PRO A 1 124 ? 20.080 -20.016 6.946 1.00 40.16 124 PRO A O 1
ATOM 1033 N N . PRO A 1 125 ? 18.849 -18.681 5.620 1.00 45.09 125 PRO A N 1
ATOM 1034 C CA . PRO A 1 125 ? 18.640 -17.699 6.675 1.00 45.09 125 PRO A CA 1
ATOM 1035 C C . PRO A 1 125 ? 18.004 -18.424 7.866 1.00 45.09 125 PRO A C 1
ATOM 1037 O O . PRO A 1 125 ? 16.961 -19.071 7.715 1.00 45.09 125 PRO A O 1
ATOM 1040 N N . LYS A 1 126 ? 18.667 -18.382 9.032 1.00 41.72 126 LYS A N 1
ATOM 1041 C CA . LYS A 1 126 ? 18.232 -19.024 10.284 1.00 41.72 126 LYS A CA 1
ATOM 1042 C C . LYS A 1 126 ? 17.027 -18.290 10.882 1.00 41.72 126 LYS A C 1
ATOM 1044 O O . LYS A 1 126 ? 17.036 -17.871 12.026 1.00 41.72 126 LYS A O 1
ATOM 1049 N N . ILE A 1 127 ? 15.954 -18.165 10.113 1.00 44.72 127 ILE A N 1
ATOM 1050 C CA . ILE A 1 127 ? 14.611 -17.906 10.613 1.00 44.72 127 ILE A CA 1
ATOM 1051 C C . ILE A 1 127 ? 13.694 -18.779 9.762 1.00 44.72 127 ILE A C 1
ATOM 1053 O O . ILE A 1 127 ? 13.587 -18.595 8.547 1.00 44.72 127 ILE A O 1
ATOM 1057 N N . LYS A 1 128 ? 13.035 -19.776 10.371 1.00 46.47 128 LYS A N 1
ATOM 1058 C CA . LYS A 1 128 ? 12.013 -20.576 9.674 1.00 46.47 128 LYS A CA 1
ATOM 1059 C C . LYS A 1 128 ? 11.040 -19.579 9.028 1.00 46.47 128 LYS A C 1
ATOM 1061 O O . LYS A 1 128 ? 10.451 -18.791 9.754 1.00 46.47 128 LYS A O 1
ATOM 1066 N N . ARG A 1 129 ? 10.851 -19.593 7.697 1.00 51.66 129 ARG A N 1
ATOM 1067 C CA . ARG A 1 129 ? 9.971 -18.638 6.968 1.00 51.66 129 ARG A CA 1
ATOM 1068 C C . ARG A 1 129 ? 8.600 -18.426 7.634 1.00 51.66 129 ARG A C 1
ATOM 1070 O O . ARG A 1 129 ? 8.056 -17.334 7.564 1.00 51.66 129 ARG A O 1
ATOM 1077 N N . GLY A 1 130 ? 8.058 -19.452 8.299 1.00 55.19 130 GLY A N 1
ATOM 1078 C CA . GLY A 1 130 ? 6.823 -19.346 9.087 1.00 55.19 130 GLY A CA 1
ATOM 1079 C C . GLY A 1 130 ? 6.940 -18.489 10.358 1.00 55.19 130 GLY A C 1
ATOM 1080 O O . GLY A 1 130 ? 6.003 -17.774 10.682 1.00 55.19 130 GLY A O 1
ATOM 1081 N N . VAL A 1 131 ? 8.084 -18.514 11.046 1.00 61.06 131 VAL A N 1
ATOM 1082 C CA . VAL A 1 131 ? 8.378 -17.667 12.216 1.00 61.06 131 VAL A CA 1
ATOM 1083 C C . VAL A 1 131 ? 8.598 -16.215 11.792 1.00 61.06 131 VAL A C 1
ATOM 1085 O O . VAL A 1 131 ? 8.017 -15.329 12.407 1.00 61.06 131 VAL A O 1
ATOM 1088 N N . LEU A 1 132 ? 9.348 -15.970 10.708 1.00 62.00 132 LEU A N 1
ATOM 1089 C CA . LEU A 1 132 ? 9.539 -14.614 10.174 1.00 62.00 132 LEU A CA 1
ATOM 1090 C C . LEU A 1 132 ? 8.199 -13.987 9.768 1.00 62.00 132 LEU A C 1
ATOM 1092 O O . LEU A 1 132 ? 7.898 -12.866 10.159 1.00 62.00 132 LEU A O 1
ATOM 1096 N N . ASN A 1 133 ? 7.356 -14.739 9.050 1.00 76.19 133 ASN A N 1
ATOM 1097 C CA . ASN A 1 133 ? 6.015 -14.271 8.702 1.00 76.19 133 ASN A CA 1
ATOM 1098 C C . ASN A 1 133 ? 5.157 -13.991 9.942 1.00 76.19 133 ASN A C 1
ATOM 1100 O O . ASN A 1 133 ? 4.387 -13.040 9.922 1.00 76.19 133 ASN A O 1
ATOM 1104 N N . LYS A 1 134 ? 5.288 -14.782 11.017 1.00 83.56 134 LYS A N 1
ATOM 1105 C CA . LYS A 1 134 ? 4.553 -14.526 12.262 1.00 83.56 134 LYS A CA 1
ATOM 1106 C C . LYS A 1 134 ? 4.991 -13.208 12.905 1.00 83.56 134 LYS A C 1
ATOM 1108 O O . LYS A 1 134 ? 4.132 -12.401 13.228 1.00 83.56 134 LYS A O 1
ATOM 1113 N N . LYS A 1 135 ? 6.300 -12.966 13.037 1.00 91.00 135 LYS A N 1
ATOM 1114 C CA . LYS A 1 135 ? 6.822 -11.714 13.610 1.00 91.00 135 LYS A CA 1
ATOM 1115 C C . LYS A 1 135 ? 6.399 -10.483 12.809 1.00 91.00 135 LYS A C 1
ATOM 1117 O O . LYS A 1 135 ? 5.972 -9.497 13.388 1.00 91.00 135 LYS A O 1
ATOM 1122 N N . VAL A 1 136 ? 6.462 -10.567 11.481 1.00 94.31 136 VAL A N 1
ATOM 1123 C CA . VAL A 1 136 ? 6.012 -9.490 10.588 1.00 94.31 136 VAL A CA 1
ATOM 1124 C C . VAL A 1 136 ? 4.527 -9.184 10.778 1.00 94.31 136 VAL A C 1
ATOM 1126 O O . VAL A 1 136 ? 4.146 -8.020 10.819 1.00 94.31 136 VAL A O 1
ATOM 1129 N N . GLU A 1 137 ? 3.676 -10.205 10.881 1.00 94.62 137 GLU A N 1
ATOM 1130 C CA . GLU A 1 137 ? 2.242 -9.979 11.085 1.00 94.62 137 GLU A CA 1
ATOM 1131 C C . GLU A 1 137 ? 1.930 -9.385 12.465 1.00 94.62 137 GLU A C 1
ATOM 1133 O O . GLU A 1 137 ? 1.068 -8.513 12.553 1.00 94.62 137 GLU A O 1
ATOM 1138 N N . GLU A 1 138 ? 2.655 -9.779 13.518 1.00 96.12 138 GLU A N 1
ATOM 1139 C CA . GLU A 1 138 ? 2.530 -9.129 14.831 1.00 96.12 138 GLU A CA 1
ATOM 1140 C C . GLU A 1 138 ? 3.012 -7.672 14.792 1.00 96.12 138 GLU A C 1
ATOM 1142 O O . GLU A 1 138 ? 2.313 -6.791 15.282 1.00 96.12 138 GLU A O 1
ATOM 1147 N N . ALA A 1 139 ? 4.138 -7.383 14.133 1.00 97.81 139 ALA A N 1
ATOM 1148 C CA . ALA A 1 139 ? 4.626 -6.017 13.941 1.00 97.81 139 ALA A CA 1
ATOM 1149 C C . ALA A 1 139 ? 3.585 -5.127 13.235 1.00 97.81 139 ALA A C 1
ATOM 1151 O O . ALA A 1 139 ? 3.252 -4.046 13.720 1.00 97.81 139 ALA A O 1
ATOM 1152 N N . LYS A 1 140 ? 2.994 -5.605 12.132 1.00 98.19 140 LYS A N 1
ATOM 1153 C CA . LYS A 1 140 ? 1.906 -4.893 11.437 1.00 98.19 140 LYS A CA 1
ATOM 1154 C C . LYS A 1 140 ? 0.727 -4.599 12.358 1.00 98.19 140 LYS A C 1
ATOM 1156 O O . LYS A 1 140 ? 0.171 -3.505 12.312 1.00 98.19 140 LYS A O 1
ATOM 1161 N N . LYS A 1 141 ? 0.335 -5.584 13.170 1.00 98.31 141 LYS A N 1
ATOM 1162 C CA . LYS A 1 141 ? -0.763 -5.448 14.123 1.00 98.31 141 LYS A CA 1
ATOM 1163 C C . LYS A 1 141 ? -0.450 -4.387 15.176 1.00 98.31 141 LYS A C 1
ATOM 1165 O O . LYS A 1 141 ? -1.293 -3.534 15.416 1.00 98.31 141 LYS A O 1
ATOM 1170 N N . LEU A 1 142 ? 0.744 -4.415 15.767 1.00 98.12 142 LEU A N 1
ATOM 1171 C CA . LEU A 1 142 ? 1.161 -3.461 16.797 1.00 98.12 142 LEU A CA 1
ATOM 1172 C C . LEU A 1 142 ? 1.170 -2.019 16.274 1.00 98.12 142 LEU A C 1
ATOM 1174 O O . LEU A 1 142 ? 0.577 -1.149 16.907 1.00 98.12 142 LEU A O 1
ATOM 1178 N N . ALA A 1 143 ? 1.748 -1.783 15.091 1.00 98.50 143 ALA A N 1
ATOM 1179 C CA . ALA A 1 143 ? 1.735 -0.465 14.450 1.00 98.50 143 ALA A CA 1
ATOM 1180 C C . ALA A 1 143 ? 0.308 0.033 14.182 1.00 98.50 143 ALA A C 1
ATOM 1182 O O . ALA A 1 143 ? -0.039 1.160 14.527 1.00 98.50 143 ALA A O 1
ATOM 1183 N N . ALA A 1 144 ? -0.534 -0.830 13.603 1.00 98.56 144 ALA A N 1
ATOM 1184 C CA . ALA A 1 144 ? -1.927 -0.506 13.320 1.00 98.56 144 ALA A CA 1
ATOM 1185 C C . ALA A 1 144 ? -2.717 -0.186 14.596 1.00 98.56 144 ALA A C 1
ATOM 1187 O O . ALA A 1 144 ? -3.490 0.768 14.612 1.00 98.56 144 ALA A O 1
ATOM 1188 N N . TYR A 1 145 ? -2.529 -0.974 15.659 1.00 98.56 145 TYR A N 1
ATOM 1189 C CA . TYR A 1 145 ? -3.249 -0.790 16.917 1.00 98.56 145 TYR A CA 1
ATOM 1190 C C . TYR A 1 145 ? -2.837 0.520 17.586 1.00 98.56 145 TYR A C 1
ATOM 1192 O O . TYR A 1 145 ? -3.712 1.301 17.942 1.00 98.56 145 TYR A O 1
ATOM 1200 N N . ALA A 1 146 ? -1.532 0.798 17.666 1.00 98.19 146 ALA A N 1
ATOM 1201 C CA . ALA A 1 146 ? -1.018 2.046 18.222 1.00 98.19 146 ALA A CA 1
ATOM 1202 C C . ALA A 1 146 ? -1.557 3.277 17.473 1.00 98.19 146 ALA A C 1
ATOM 1204 O O . ALA A 1 146 ? -2.052 4.210 18.104 1.00 98.19 146 ALA A O 1
ATOM 1205 N N . ALA A 1 147 ? -1.537 3.256 16.136 1.00 98.31 147 ALA A N 1
ATOM 1206 C CA . ALA A 1 147 ? -2.053 4.360 15.330 1.00 98.31 147 ALA A CA 1
ATOM 1207 C C . ALA A 1 147 ? -3.563 4.580 15.532 1.00 98.31 147 ALA A C 1
ATOM 1209 O O . ALA A 1 147 ? -3.998 5.714 15.729 1.00 98.31 147 ALA A O 1
ATOM 1210 N N . VAL A 1 148 ? -4.367 3.510 15.525 1.00 98.56 148 VAL A N 1
ATOM 1211 C CA . VAL A 1 148 ? -5.820 3.616 15.739 1.00 98.56 148 VAL A CA 1
ATOM 1212 C C . VAL A 1 148 ? -6.140 4.095 17.149 1.00 98.56 148 VAL A C 1
ATOM 1214 O O . VAL A 1 148 ? -7.005 4.951 17.308 1.00 98.56 148 VAL A O 1
ATOM 1217 N N . ASP A 1 149 ? -5.467 3.557 18.165 1.00 98.12 149 ASP A N 1
ATOM 1218 C CA . ASP A 1 149 ? -5.699 3.913 19.567 1.00 98.12 149 ASP A CA 1
ATOM 1219 C C . ASP A 1 149 ? -5.380 5.386 19.838 1.00 98.12 149 ASP A C 1
ATOM 1221 O O . ASP A 1 149 ? -6.111 6.040 20.576 1.00 98.12 149 ASP A O 1
ATOM 1225 N N . TYR A 1 150 ? -4.331 5.919 19.207 1.00 98.00 150 TYR A N 1
ATOM 1226 C CA . TYR A 1 150 ? -3.899 7.296 19.429 1.00 98.00 150 TYR A CA 1
ATOM 1227 C C . TYR A 1 150 ? -4.690 8.327 18.612 1.00 98.00 150 TYR A C 1
ATOM 1229 O O . TYR A 1 150 ? -5.031 9.394 19.124 1.00 98.00 150 TYR A O 1
ATOM 1237 N N . HIS A 1 151 ? -4.964 8.044 17.335 1.00 97.69 151 HIS A N 1
ATOM 1238 C CA . HIS A 1 151 ? -5.457 9.068 16.409 1.00 97.69 151 HIS A CA 1
ATOM 1239 C C . HIS A 1 151 ? -6.971 9.060 16.196 1.00 97.69 151 HIS A C 1
ATOM 1241 O O . HIS A 1 151 ? -7.521 10.105 15.850 1.00 97.69 151 HIS A O 1
ATOM 1247 N N . VAL A 1 152 ? -7.649 7.926 16.405 1.00 97.81 152 VAL A N 1
ATOM 1248 C CA . VAL A 1 152 ? -9.091 7.829 16.136 1.00 97.81 152 VAL A CA 1
ATOM 1249 C C . VAL A 1 152 ? -9.911 8.214 17.365 1.00 97.81 152 VAL A C 1
ATOM 1251 O O . VAL A 1 152 ? -9.715 7.680 18.460 1.00 97.81 152 VAL A O 1
ATOM 1254 N N . LYS A 1 153 ? -10.863 9.123 17.166 1.00 97.19 153 LYS A N 1
ATOM 1255 C CA . LYS A 1 153 ? -11.779 9.660 18.178 1.00 97.19 153 LYS A CA 1
ATOM 1256 C C . LYS A 1 153 ? -13.231 9.507 17.726 1.00 97.19 153 LYS A C 1
ATOM 1258 O O . LYS A 1 153 ? -13.507 9.197 16.568 1.00 97.19 153 LYS A O 1
ATOM 1263 N N . ASP A 1 154 ? -14.153 9.708 18.663 1.00 97.56 154 ASP A N 1
ATOM 1264 C CA . ASP A 1 154 ? -15.586 9.700 18.371 1.00 97.56 154 ASP A CA 1
ATOM 1265 C C . ASP A 1 154 ? -15.967 10.800 17.364 1.00 97.56 154 ASP A C 1
ATOM 1267 O O . ASP A 1 154 ? -15.349 11.865 17.340 1.00 97.56 154 ASP A O 1
ATOM 1271 N N . ASN A 1 155 ? -16.986 10.539 16.543 1.00 96.31 155 ASN A N 1
ATOM 1272 C CA . ASN A 1 155 ? -17.499 11.429 15.493 1.00 96.31 155 ASN A CA 1
ATOM 1273 C C . ASN A 1 155 ? -16.489 11.838 14.407 1.00 96.31 155 ASN A C 1
ATOM 1275 O O . ASN A 1 155 ? -16.696 12.851 13.744 1.00 96.31 155 ASN A O 1
ATOM 1279 N N . GLN A 1 156 ? -15.431 11.050 14.183 1.00 96.62 156 GLN A N 1
ATOM 1280 C CA . GLN A 1 156 ? -14.470 11.310 13.110 1.00 96.62 156 GLN A CA 1
ATOM 1281 C C . GLN A 1 156 ? -14.808 10.618 11.788 1.00 96.62 156 GLN A C 1
ATOM 1283 O O . GLN A 1 156 ? -15.313 9.487 11.740 1.00 96.62 156 GLN A O 1
ATOM 1288 N N . ILE A 1 157 ? -14.413 11.282 10.704 1.00 97.62 157 ILE A N 1
ATOM 1289 C CA . ILE A 1 157 ? -14.267 10.687 9.380 1.00 97.62 157 ILE A CA 1
ATOM 1290 C C . ILE A 1 157 ? -12.832 10.180 9.231 1.00 97.62 157 ILE A C 1
ATOM 1292 O O . ILE A 1 157 ? -11.869 10.942 9.307 1.00 97.62 157 ILE A O 1
ATOM 1296 N N . VAL A 1 158 ? -12.694 8.878 8.994 1.00 98.31 158 VAL A N 1
ATOM 1297 C CA . VAL A 1 158 ? -11.411 8.183 8.918 1.00 98.31 158 VAL A CA 1
ATOM 1298 C C . VAL A 1 158 ? -11.169 7.674 7.499 1.00 98.31 158 VAL A C 1
ATOM 1300 O O . VAL A 1 158 ? -11.892 6.811 6.996 1.00 98.31 158 VAL A O 1
ATOM 1303 N N . GLY A 1 159 ? -10.118 8.172 6.856 1.00 98.19 159 GLY A N 1
ATOM 1304 C CA . GLY A 1 159 ? -9.579 7.598 5.629 1.00 98.19 159 GLY A CA 1
ATOM 1305 C C . GLY A 1 159 ? -8.907 6.262 5.933 1.00 98.19 159 GLY A C 1
ATOM 1306 O O . GLY A 1 159 ? -8.005 6.192 6.767 1.00 98.19 159 GLY A O 1
ATOM 1307 N N . ILE A 1 160 ? -9.339 5.190 5.278 1.00 98.44 160 ILE A N 1
ATOM 1308 C CA . ILE A 1 160 ? -8.793 3.849 5.484 1.00 98.44 160 ILE A CA 1
ATOM 1309 C C . ILE A 1 160 ? -8.047 3.428 4.226 1.00 98.44 160 ILE A C 1
ATOM 1311 O O . ILE A 1 160 ? -8.641 3.275 3.158 1.00 98.44 160 ILE A O 1
ATOM 1315 N N . GLY A 1 161 ? -6.747 3.219 4.403 1.00 97.94 161 GLY A N 1
ATOM 1316 C CA . GLY A 1 161 ? -5.790 2.808 3.392 1.00 97.94 161 GLY A CA 1
ATOM 1317 C C . GLY A 1 161 ? -6.037 1.448 2.742 1.00 97.94 161 GLY A C 1
ATOM 1318 O O . GLY A 1 161 ? -7.113 0.867 2.856 1.00 97.94 161 GLY A O 1
ATOM 1319 N N . SER A 1 162 ? -5.018 0.886 2.089 1.00 95.06 162 SER A N 1
ATOM 1320 C CA . SER A 1 162 ? -5.104 -0.438 1.454 1.00 95.06 162 SER A CA 1
ATOM 1321 C C . SER A 1 162 ? -3.965 -1.393 1.831 1.00 95.06 162 SER A C 1
ATOM 1323 O O . SER A 1 162 ? -2.932 -1.027 2.388 1.00 95.06 162 SER A O 1
ATOM 1325 N N . GLY A 1 163 ? -4.161 -2.684 1.546 1.00 92.38 163 GLY A N 1
ATOM 1326 C CA . GLY A 1 163 ? -3.141 -3.712 1.734 1.00 92.38 163 GLY A CA 1
ATOM 1327 C C . GLY A 1 163 ? -3.186 -4.452 3.076 1.00 92.38 163 GLY A C 1
ATOM 1328 O O . GLY A 1 163 ? -4.095 -4.329 3.893 1.00 92.38 163 GLY A O 1
ATOM 1329 N N . SER A 1 164 ? -2.193 -5.323 3.283 1.00 91.19 164 SER A N 1
ATOM 1330 C CA . SER A 1 164 ? -2.248 -6.338 4.351 1.00 91.19 164 SER A CA 1
ATOM 1331 C C . SER A 1 164 ? -2.191 -5.782 5.777 1.00 91.19 164 SER A C 1
ATOM 1333 O O . SER A 1 164 ? -2.749 -6.399 6.679 1.00 91.19 164 SER A O 1
ATOM 1335 N N . THR A 1 165 ? -1.538 -4.637 5.989 1.00 93.56 165 THR A N 1
ATOM 1336 C CA . THR A 1 165 ? -1.430 -4.004 7.314 1.00 93.56 165 THR A CA 1
ATOM 1337 C C . THR A 1 165 ? -2.765 -3.378 7.729 1.00 93.56 165 THR A C 1
ATOM 1339 O O . THR A 1 165 ? -3.156 -3.470 8.890 1.00 93.56 165 THR A O 1
ATOM 1342 N N . ILE A 1 166 ? -3.524 -2.846 6.765 1.00 96.94 166 ILE A N 1
ATOM 1343 C CA . ILE A 1 166 ? -4.813 -2.178 6.995 1.00 96.94 166 ILE A CA 1
ATOM 1344 C C . ILE A 1 166 ? -5.891 -3.126 7.507 1.00 96.94 166 ILE A C 1
ATOM 1346 O O . ILE A 1 166 ? -6.787 -2.715 8.241 1.00 96.94 166 ILE A O 1
ATOM 1350 N N . VAL A 1 167 ? -5.749 -4.428 7.249 1.00 94.56 167 VAL A N 1
ATOM 1351 C CA . VAL A 1 167 ? -6.611 -5.446 7.861 1.00 94.56 167 VAL A CA 1
ATOM 1352 C C . VAL A 1 167 ? -6.626 -5.336 9.390 1.00 94.56 167 VAL A C 1
ATOM 1354 O O . VAL A 1 167 ? -7.658 -5.583 10.013 1.00 94.56 167 VAL A O 1
ATOM 1357 N N . HIS A 1 168 ? -5.504 -4.957 10.005 1.00 97.50 168 HIS A N 1
ATOM 1358 C CA . HIS A 1 168 ? -5.406 -4.788 11.455 1.00 97.50 168 HIS A CA 1
ATOM 1359 C C . HIS A 1 168 ? -5.995 -3.455 11.932 1.00 97.50 168 HIS A C 1
ATOM 1361 O O . HIS A 1 168 ? -6.586 -3.431 13.008 1.00 97.50 168 HIS A O 1
ATOM 1367 N N . VAL A 1 169 ? -5.928 -2.393 11.118 1.00 98.44 169 VAL A N 1
ATOM 1368 C CA . VAL A 1 169 ? -6.591 -1.099 11.386 1.00 98.44 169 VAL A CA 1
ATOM 1369 C C . VAL A 1 169 ? -8.095 -1.288 11.479 1.00 98.44 169 VAL A C 1
ATOM 1371 O O . VAL A 1 169 ? -8.693 -0.938 12.491 1.00 98.44 169 VAL A O 1
ATOM 1374 N N . VAL A 1 170 ? -8.701 -1.907 10.461 1.00 97.19 170 VAL A N 1
ATOM 1375 C CA . VAL A 1 170 ? -10.158 -2.100 10.418 1.00 97.19 170 VAL A CA 1
ATOM 1376 C C . VAL A 1 170 ? -10.630 -2.972 11.583 1.00 97.19 170 VAL A C 1
ATOM 1378 O O . VAL A 1 170 ? -11.632 -2.660 12.223 1.00 97.19 170 VAL A O 1
ATOM 1381 N N . LYS A 1 171 ? -9.882 -4.033 11.918 1.00 96.75 171 LYS A N 1
ATOM 1382 C CA . LYS A 1 171 ? -10.181 -4.870 13.090 1.00 96.75 171 LYS A CA 1
ATOM 1383 C C . LYS A 1 171 ? -10.127 -4.079 14.390 1.00 96.75 171 LYS A C 1
ATOM 1385 O O . LYS A 1 171 ? -11.056 -4.180 15.186 1.00 96.75 171 LYS A O 1
ATOM 1390 N N . ARG A 1 172 ? -9.067 -3.292 14.602 1.00 98.25 172 ARG A N 1
ATOM 1391 C CA . ARG A 1 172 ? -8.927 -2.492 15.819 1.00 98.25 172 ARG A CA 1
ATOM 1392 C C . ARG A 1 172 ? -10.023 -1.441 15.925 1.00 98.25 172 ARG A C 1
ATOM 1394 O O . ARG A 1 172 ? -10.610 -1.281 16.989 1.00 98.25 172 ARG A O 1
ATOM 1401 N N . LEU A 1 173 ? -10.335 -0.775 14.819 1.00 98.06 173 LEU A N 1
ATOM 1402 C CA . LEU A 1 173 ? -11.399 0.216 14.768 1.00 98.06 173 LEU A CA 1
ATOM 1403 C C . LEU A 1 173 ? -12.752 -0.403 15.139 1.00 98.06 173 LEU A C 1
ATOM 1405 O O . LEU A 1 173 ? -13.458 0.137 15.983 1.00 98.06 173 LEU A O 1
ATOM 1409 N N . ALA A 1 174 ? -13.076 -1.577 14.597 1.00 97.50 174 ALA A N 1
ATOM 1410 C CA . ALA A 1 174 ? -14.301 -2.295 14.943 1.00 97.50 174 ALA A CA 1
ATOM 1411 C C . ALA A 1 174 ? -14.350 -2.748 16.412 1.00 97.50 174 ALA A C 1
ATOM 1413 O O . ALA A 1 174 ? -15.403 -2.669 17.045 1.00 97.50 174 ALA A O 1
ATOM 1414 N N . GLU A 1 175 ? -13.218 -3.187 16.979 1.00 97.94 175 GLU A N 1
ATOM 1415 C CA . GLU A 1 175 ? -13.116 -3.474 18.415 1.00 97.94 175 GLU A CA 1
ATOM 1416 C C . GLU A 1 175 ? -13.452 -2.235 19.255 1.00 97.94 175 GLU A C 1
ATOM 1418 O O . GLU A 1 175 ? -14.220 -2.351 20.211 1.00 97.94 175 GLU A O 1
ATOM 1423 N N . ARG A 1 176 ? -12.903 -1.066 18.897 1.00 98.00 176 ARG A N 1
ATOM 1424 C CA . ARG A 1 176 ? -13.140 0.196 19.612 1.00 98.00 176 ARG A CA 1
ATOM 1425 C C . ARG A 1 176 ? -14.570 0.689 19.452 1.00 98.00 176 ARG A C 1
ATOM 1427 O O . ARG A 1 176 ? -15.214 0.960 20.453 1.00 98.00 176 ARG A O 1
ATOM 1434 N N . VAL A 1 177 ? -15.114 0.699 18.235 1.00 97.62 177 VAL A N 1
ATOM 1435 C CA . VAL A 1 177 ? -16.524 1.048 17.978 1.00 97.62 177 VAL A CA 1
ATOM 1436 C C . VAL A 1 177 ? -17.460 0.218 18.850 1.00 97.62 177 VAL A C 1
ATOM 1438 O O . VAL A 1 177 ? -18.345 0.766 19.497 1.00 97.62 177 VAL A O 1
ATOM 1441 N N . LYS A 1 178 ? -17.227 -1.096 18.946 1.00 96.88 178 LYS A N 1
ATOM 1442 C CA . LYS A 1 178 ? -18.052 -1.975 19.778 1.00 96.88 178 LYS A CA 1
ATOM 1443 C C . LYS A 1 178 ? -17.887 -1.720 21.282 1.00 96.88 178 LYS A C 1
ATOM 1445 O O . LYS A 1 178 ? -18.864 -1.822 22.015 1.00 96.88 178 LYS A O 1
ATOM 1450 N N . LYS A 1 179 ? -16.660 -1.485 21.754 1.00 97.62 179 LYS A N 1
ATOM 1451 C CA . LYS A 1 179 ? -16.350 -1.357 23.191 1.00 97.62 179 LYS A CA 1
ATOM 1452 C C . LYS A 1 179 ? -16.645 0.029 23.757 1.00 97.62 179 LYS A C 1
ATOM 1454 O O . LYS A 1 179 ? -17.084 0.131 24.893 1.00 97.62 179 LYS A O 1
ATOM 1459 N N . GLU A 1 180 ? -16.364 1.064 22.979 1.00 97.19 180 GLU A N 1
ATOM 1460 C CA . GLU A 1 180 ? -16.417 2.473 23.379 1.00 97.19 180 GLU A CA 1
ATOM 1461 C C . GLU A 1 180 ? -17.656 3.186 22.808 1.00 97.19 180 GLU A C 1
ATOM 1463 O O . GLU A 1 180 ? -17.879 4.349 23.116 1.00 97.19 180 GLU A O 1
ATOM 1468 N N . ASN A 1 181 ? -18.469 2.501 21.990 1.00 96.38 181 ASN A N 1
ATOM 1469 C CA . ASN A 1 181 ? -19.624 3.069 21.286 1.00 96.38 181 ASN A CA 1
ATOM 1470 C C . ASN A 1 181 ? -19.260 4.258 20.371 1.00 96.38 181 ASN A C 1
ATOM 1472 O O . ASN A 1 181 ? -20.018 5.219 20.262 1.00 96.38 181 ASN A O 1
ATOM 1476 N N . LEU A 1 182 ? -18.096 4.191 19.712 1.00 96.81 182 LEU A N 1
ATOM 1477 C CA . LEU A 1 182 ? -17.650 5.248 18.800 1.00 96.81 182 LEU A CA 1
ATOM 1478 C C . LEU A 1 182 ? -18.519 5.305 17.539 1.00 96.81 182 LEU A C 1
ATOM 1480 O O . LEU A 1 182 ? -18.754 4.298 16.868 1.00 96.81 182 LEU A O 1
ATOM 1484 N N . ASN A 1 183 ? -18.903 6.511 17.154 1.00 96.44 183 ASN A N 1
ATOM 1485 C CA . ASN A 1 183 ? -19.533 6.833 15.891 1.00 96.44 183 ASN A CA 1
ATOM 1486 C C . ASN A 1 183 ? -18.473 7.310 14.889 1.00 96.44 183 ASN A C 1
ATOM 1488 O O . ASN A 1 183 ? -18.155 8.491 14.819 1.00 96.44 183 ASN A O 1
ATOM 1492 N N . VAL A 1 184 ? -17.924 6.389 14.101 1.00 96.94 184 VAL A N 1
ATOM 1493 C CA . VAL A 1 184 ? -16.914 6.695 13.071 1.00 96.94 184 VAL A CA 1
ATOM 1494 C C . VAL A 1 184 ? -17.446 6.406 11.673 1.00 96.94 184 VAL A C 1
ATOM 1496 O O . VAL A 1 184 ? -18.234 5.475 11.474 1.00 96.94 184 VAL A O 1
ATOM 1499 N N . PHE A 1 185 ? -16.975 7.176 10.696 1.00 97.06 185 PHE A N 1
ATOM 1500 C CA . PHE A 1 185 ? -17.294 6.995 9.282 1.00 97.06 185 PHE A CA 1
ATOM 1501 C C . PHE A 1 185 ? -16.016 6.718 8.499 1.00 97.06 185 PHE A C 1
ATOM 1503 O O . PHE A 1 185 ? -15.012 7.390 8.700 1.00 97.06 185 PHE A O 1
ATOM 1510 N N . CYS A 1 186 ? -16.032 5.732 7.609 1.00 97.88 186 CYS A N 1
ATOM 1511 C CA . CYS A 1 186 ? -14.836 5.282 6.909 1.00 97.88 186 CYS A CA 1
ATOM 1512 C C . CYS A 1 186 ? -14.885 5.616 5.415 1.00 97.88 186 CYS A C 1
ATOM 1514 O O . CYS A 1 186 ? -15.837 5.241 4.728 1.00 97.88 186 CYS A O 1
ATOM 1516 N N . VAL A 1 187 ? -13.815 6.230 4.904 1.00 98.00 187 VAL A N 1
ATOM 1517 C CA . VAL A 1 187 ? -13.588 6.473 3.470 1.00 98.00 187 VAL A CA 1
ATOM 1518 C C . VAL A 1 187 ? -12.505 5.502 2.972 1.00 98.00 187 VAL A C 1
ATOM 1520 O O . VAL A 1 187 ? -11.342 5.660 3.340 1.00 98.00 187 VAL A O 1
ATOM 1523 N N . PRO A 1 188 ? -12.841 4.463 2.185 1.00 97.38 188 PRO A N 1
ATOM 1524 C CA . PRO A 1 188 ? -11.870 3.469 1.722 1.00 97.38 188 PRO A CA 1
ATOM 1525 C C . PRO A 1 188 ? -11.029 3.963 0.534 1.00 97.38 188 PRO A C 1
ATOM 1527 O O . PRO A 1 188 ? -11.545 4.664 -0.332 1.00 97.38 188 PRO A O 1
ATOM 1530 N N . THR A 1 189 ? -9.779 3.499 0.427 1.00 97.38 189 THR A N 1
ATOM 1531 C CA . THR A 1 189 ? -8.876 3.791 -0.712 1.00 97.38 189 THR A CA 1
ATOM 1532 C C . THR A 1 189 ? -8.789 2.683 -1.768 1.00 97.38 189 THR A C 1
ATOM 1534 O O . THR A 1 189 ? -7.929 2.726 -2.645 1.00 97.38 189 THR A O 1
ATOM 1537 N N . SER A 1 190 ? -9.627 1.649 -1.667 1.00 96.50 190 SER A N 1
ATOM 1538 C CA . SER A 1 190 ? -9.742 0.586 -2.675 1.00 96.50 190 SER A CA 1
ATOM 1539 C C . SER A 1 190 ? -11.014 -0.235 -2.508 1.00 96.50 190 SER A C 1
ATOM 1541 O O . SER A 1 190 ? -11.657 -0.218 -1.447 1.00 96.50 190 SER A O 1
ATOM 1543 N N . PHE A 1 191 ? -11.329 -1.058 -3.512 1.00 93.25 191 PHE A N 1
ATOM 1544 C CA . PHE A 1 191 ? -12.374 -2.076 -3.378 1.00 93.25 191 PHE A CA 1
ATOM 1545 C C . PHE A 1 191 ? -12.080 -3.089 -2.266 1.00 93.25 191 PHE A C 1
ATOM 1547 O O . PHE A 1 191 ? -13.000 -3.480 -1.546 1.00 93.25 191 PHE A O 1
ATOM 1554 N N . GLN A 1 192 ? -10.816 -3.495 -2.080 1.00 91.50 192 GLN A N 1
ATOM 1555 C CA . GLN A 1 192 ? -10.435 -4.418 -1.003 1.00 91.50 192 GLN A CA 1
ATOM 1556 C C . GLN A 1 192 ? -10.852 -3.858 0.359 1.00 91.50 192 GLN A C 1
ATOM 1558 O O . GLN A 1 192 ? -11.465 -4.559 1.167 1.00 91.50 192 GLN A O 1
ATOM 1563 N N . THR A 1 193 ? -10.505 -2.600 0.607 1.00 93.12 193 THR A N 1
ATOM 1564 C CA . THR A 1 193 ? -10.772 -1.942 1.880 1.00 93.12 193 THR A CA 1
ATOM 1565 C C . THR A 1 193 ? -12.256 -1.668 2.067 1.00 93.12 193 THR A C 1
ATOM 1567 O O . THR A 1 193 ? -12.777 -1.920 3.152 1.00 93.12 193 THR A O 1
ATOM 1570 N N . ARG A 1 194 ? -12.966 -1.238 1.015 1.00 96.31 194 ARG A N 1
ATOM 1571 C CA . ARG A 1 194 ? -14.424 -1.049 1.063 1.00 96.31 194 ARG A CA 1
ATOM 1572 C C . ARG A 1 194 ? -15.137 -2.318 1.526 1.00 96.31 194 ARG A C 1
ATOM 1574 O O . ARG A 1 194 ? -15.900 -2.260 2.487 1.00 96.31 194 ARG A O 1
ATOM 1581 N N . LEU A 1 195 ? -14.849 -3.449 0.879 1.00 92.69 195 LEU A N 1
ATOM 1582 C CA . LEU A 1 195 ? -15.457 -4.735 1.227 1.00 92.69 195 LEU A CA 1
ATOM 1583 C C . LEU A 1 195 ? -15.110 -5.148 2.659 1.00 92.69 195 LEU A C 1
ATOM 1585 O O . LEU A 1 195 ? -15.984 -5.568 3.406 1.00 92.69 195 LEU A O 1
ATOM 1589 N N . LEU A 1 196 ? -13.856 -4.961 3.077 1.00 92.00 196 LEU A N 1
ATOM 1590 C CA . LEU A 1 196 ? -13.424 -5.297 4.432 1.00 92.00 196 LEU A CA 1
ATOM 1591 C C . LEU A 1 196 ? -14.176 -4.505 5.518 1.00 92.00 196 LEU A C 1
ATOM 1593 O O . LEU A 1 196 ? -14.540 -5.075 6.545 1.00 92.00 196 LEU A O 1
ATOM 1597 N N . ILE A 1 197 ? -14.382 -3.202 5.311 1.00 93.12 197 ILE A N 1
ATOM 1598 C CA . ILE A 1 197 ? -15.104 -2.334 6.253 1.00 93.12 197 ILE A CA 1
ATOM 1599 C C . ILE A 1 197 ? -16.576 -2.761 6.335 1.00 93.12 197 ILE A C 1
ATOM 1601 O O . ILE A 1 197 ? -17.112 -2.892 7.436 1.00 93.12 197 ILE A O 1
ATOM 1605 N N . GLN A 1 198 ? -17.201 -3.039 5.185 1.00 92.06 198 GLN A N 1
ATOM 1606 C CA . GLN A 1 198 ? -18.589 -3.508 5.105 1.00 92.06 198 GLN A CA 1
ATOM 1607 C C . GLN A 1 198 ? -18.779 -4.868 5.785 1.00 92.06 198 GLN A C 1
ATOM 1609 O O . GLN A 1 198 ? -19.678 -5.011 6.609 1.00 92.06 198 GLN A O 1
ATOM 1614 N N . ASP A 1 199 ? -17.905 -5.837 5.502 1.00 91.19 199 ASP A N 1
ATOM 1615 C CA . ASP A 1 199 ? -17.963 -7.191 6.069 1.00 91.19 199 ASP A CA 1
ATOM 1616 C C . ASP A 1 199 ? -17.863 -7.195 7.604 1.00 91.19 199 ASP A C 1
ATOM 1618 O O . ASP A 1 199 ? -18.391 -8.086 8.269 1.00 91.19 199 ASP A O 1
ATOM 1622 N N . ILE A 1 200 ? -17.169 -6.208 8.179 1.00 92.12 200 ILE A N 1
ATOM 1623 C CA . ILE A 1 200 ? -16.987 -6.052 9.629 1.00 92.12 200 ILE A CA 1
ATOM 1624 C C . ILE A 1 200 ? -18.097 -5.186 10.264 1.00 92.12 200 ILE A C 1
ATOM 1626 O O . ILE A 1 200 ? -18.222 -5.154 11.489 1.00 92.12 200 ILE A O 1
ATOM 1630 N N . GLY A 1 201 ? -18.948 -4.545 9.458 1.00 91.25 201 GLY A N 1
ATOM 1631 C CA . GLY A 1 201 ? -20.095 -3.760 9.925 1.00 91.25 201 GLY A CA 1
ATOM 1632 C C . GLY A 1 201 ? -19.771 -2.314 10.309 1.00 91.25 201 GLY A C 1
ATOM 1633 O O . GLY A 1 201 ? -20.519 -1.704 11.071 1.00 91.25 201 GLY A O 1
ATOM 1634 N N . LEU A 1 202 ? -18.669 -1.754 9.807 1.00 95.38 202 LEU A N 1
ATOM 1635 C CA . LEU A 1 202 ? -18.344 -0.334 9.966 1.00 95.38 202 LEU A CA 1
ATOM 1636 C C . LEU A 1 202 ? -19.038 0.515 8.885 1.00 95.38 202 LEU A C 1
ATOM 1638 O O . LEU A 1 202 ? -19.322 0.045 7.781 1.00 95.38 202 LEU A O 1
ATOM 1642 N N . LYS A 1 203 ? -19.306 1.788 9.194 1.00 96.12 203 LYS A N 1
ATOM 1643 C CA . LYS A 1 203 ? -20.017 2.706 8.291 1.00 96.12 203 LYS A CA 1
ATOM 1644 C C . LYS A 1 203 ? -19.088 3.172 7.171 1.00 96.12 203 LYS A C 1
ATOM 1646 O O . LYS A 1 203 ? -18.150 3.919 7.424 1.00 96.12 203 LYS A O 1
ATOM 1651 N N . VAL A 1 204 ? -19.364 2.765 5.935 1.00 95.81 204 VAL A N 1
ATOM 1652 C CA . VAL A 1 204 ? -18.688 3.304 4.744 1.00 95.81 204 VAL A CA 1
ATOM 1653 C C . VAL A 1 204 ? -19.406 4.560 4.266 1.00 95.81 204 VAL A C 1
ATOM 1655 O O . VAL A 1 204 ? -20.630 4.556 4.143 1.00 95.81 204 VAL A O 1
ATOM 1658 N N . ILE A 1 205 ? -18.639 5.598 3.946 1.00 94.88 205 ILE A N 1
ATOM 1659 C CA . ILE A 1 205 ? -19.114 6.798 3.253 1.00 94.88 205 ILE A CA 1
ATOM 1660 C C . ILE A 1 205 ? -18.249 7.076 2.018 1.00 94.88 205 ILE A C 1
ATOM 1662 O O . ILE A 1 205 ? -17.144 6.548 1.880 1.00 94.88 205 ILE A O 1
ATOM 1666 N N . ASP A 1 206 ? -18.762 7.913 1.119 1.00 88.06 206 ASP A N 1
ATOM 1667 C CA . ASP A 1 206 ? -18.056 8.347 -0.084 1.00 88.06 206 ASP A CA 1
ATOM 1668 C C . ASP A 1 206 ? -17.564 9.789 0.065 1.00 88.06 206 ASP A C 1
ATOM 1670 O O . ASP A 1 206 ? -18.291 10.660 0.553 1.00 88.06 206 ASP A O 1
ATOM 1674 N N . LEU A 1 207 ? -16.355 10.050 -0.441 1.00 87.06 207 LEU A N 1
ATOM 1675 C CA . LEU A 1 207 ? -15.726 11.375 -0.424 1.00 87.06 207 LEU A CA 1
ATOM 1676 C C . LEU A 1 207 ? -16.589 12.449 -1.114 1.00 87.06 207 LEU A C 1
ATOM 1678 O O . LEU A 1 207 ? -16.580 13.608 -0.717 1.00 87.06 207 LEU A O 1
ATOM 1682 N N . ASN A 1 208 ? -17.421 12.051 -2.084 1.00 80.25 208 ASN A N 1
ATOM 1683 C CA . ASN A 1 208 ? -18.337 12.939 -2.810 1.00 80.25 208 ASN A CA 1
ATOM 1684 C C . ASN A 1 208 ? -19.351 13.669 -1.911 1.00 80.25 208 ASN A C 1
ATOM 1686 O O . ASN A 1 208 ? -19.968 14.633 -2.355 1.00 80.25 208 ASN A O 1
ATOM 1690 N N . ARG A 1 209 ? -19.581 13.190 -0.681 1.00 75.94 209 ARG A N 1
ATOM 1691 C CA . ARG A 1 209 ? -20.546 13.782 0.262 1.00 75.94 209 ARG A CA 1
ATOM 1692 C C . ARG A 1 209 ? -19.876 14.464 1.455 1.00 75.94 209 ARG A C 1
ATOM 1694 O O . ARG A 1 209 ? -20.531 15.248 2.133 1.00 75.94 209 ARG A O 1
ATOM 1701 N N . HIS A 1 210 ? -18.599 14.176 1.700 1.00 74.50 210 HIS A N 1
ATOM 1702 C CA . HIS A 1 210 ? -17.844 14.659 2.853 1.00 74.50 210 HIS A CA 1
ATOM 1703 C C . HIS A 1 210 ? -16.388 14.898 2.441 1.00 74.50 210 HIS A C 1
ATOM 1705 O O . HIS A 1 210 ? -15.608 13.954 2.352 1.00 74.50 210 HIS A O 1
ATOM 1711 N N . LEU A 1 211 ? -16.041 16.156 2.160 1.00 75.75 211 LEU A N 1
ATOM 1712 C CA . LEU A 1 211 ? -14.738 16.522 1.589 1.00 75.75 211 LEU A CA 1
ATOM 1713 C C . LEU A 1 211 ? -13.592 16.526 2.609 1.00 75.75 211 LEU A C 1
ATOM 1715 O O . LEU A 1 211 ? -12.435 16.425 2.215 1.00 75.75 211 LEU A O 1
ATOM 1719 N N . GLU A 1 212 ? -13.901 16.650 3.897 1.00 88.94 212 GLU A N 1
ATOM 1720 C CA . GLU A 1 212 ? -12.905 16.835 4.950 1.00 88.94 212 GLU A CA 1
ATOM 1721 C C . GLU A 1 212 ? -12.776 15.558 5.784 1.00 88.94 212 GLU A C 1
ATOM 1723 O O . GLU A 1 212 ? -13.719 15.138 6.455 1.00 88.94 212 GLU A O 1
ATOM 1728 N N . ILE A 1 213 ? -11.609 14.917 5.705 1.00 96.50 213 ILE A N 1
ATOM 1729 C CA . ILE A 1 213 ? -11.276 13.716 6.473 1.00 96.50 213 ILE A CA 1
ATOM 1730 C C . ILE A 1 213 ? -10.479 14.147 7.707 1.00 96.50 213 ILE A C 1
ATOM 1732 O O . ILE A 1 213 ? -9.522 14.912 7.604 1.00 96.50 213 ILE A O 1
ATOM 1736 N N . ASP A 1 214 ? -10.833 13.652 8.892 1.00 97.62 214 ASP A N 1
ATOM 1737 C CA . ASP A 1 214 ? -10.131 14.041 10.119 1.00 97.62 214 ASP A CA 1
ATOM 1738 C C . ASP A 1 214 ? -8.765 13.369 10.230 1.00 97.62 214 ASP A C 1
ATOM 1740 O O . ASP A 1 214 ? -7.776 14.001 10.593 1.00 97.62 214 ASP A O 1
ATOM 1744 N N . VAL A 1 215 ? -8.699 12.083 9.893 1.00 98.31 215 VAL A N 1
ATOM 1745 C CA . VAL A 1 215 ? -7.447 11.329 9.867 1.00 98.31 215 VAL A CA 1
ATOM 1746 C C . VAL A 1 215 ? -7.487 10.262 8.783 1.00 98.31 215 VAL A C 1
ATOM 1748 O O . VAL A 1 215 ? -8.465 9.532 8.662 1.00 98.31 215 VAL A O 1
ATOM 1751 N N . ALA A 1 216 ? -6.417 10.133 8.006 1.00 98.50 216 ALA A N 1
ATOM 1752 C CA . ALA A 1 216 ? -6.206 8.997 7.117 1.00 98.50 216 ALA A CA 1
ATOM 1753 C C . ALA A 1 216 ? -5.117 8.086 7.689 1.00 98.50 216 ALA A C 1
ATOM 1755 O O . ALA A 1 216 ? -4.046 8.560 8.059 1.00 98.50 216 ALA A O 1
ATOM 1756 N N . ILE A 1 217 ? -5.380 6.778 7.748 1.00 98.81 217 ILE A N 1
ATOM 1757 C CA . ILE A 1 217 ? -4.407 5.762 8.166 1.00 98.81 217 ILE A CA 1
ATOM 1758 C C . ILE A 1 217 ? -4.145 4.825 6.990 1.00 98.81 217 ILE A C 1
ATOM 1760 O O . ILE A 1 217 ? -5.063 4.141 6.530 1.00 98.81 217 ILE A O 1
ATOM 1764 N N . ASP A 1 218 ? -2.898 4.751 6.523 1.00 98.69 218 ASP A N 1
ATOM 1765 C CA . ASP A 1 218 ? -2.517 3.894 5.394 1.00 98.69 218 ASP A CA 1
ATOM 1766 C C . ASP A 1 218 ? -1.156 3.205 5.591 1.00 98.69 218 ASP A C 1
ATOM 1768 O O . ASP A 1 218 ? -0.345 3.592 6.427 1.00 98.69 218 ASP A O 1
ATOM 1772 N N . GLY A 1 219 ? -0.904 2.145 4.824 1.00 98.25 219 GLY A N 1
ATOM 1773 C CA . GLY A 1 219 ? 0.399 1.504 4.737 1.00 98.25 219 GLY A CA 1
ATOM 1774 C C . GLY A 1 219 ? 1.336 2.169 3.731 1.00 98.25 219 GLY A C 1
ATOM 1775 O O . GLY A 1 219 ? 0.917 2.948 2.872 1.00 98.25 219 GLY A O 1
ATOM 1776 N N . ALA A 1 220 ? 2.608 1.783 3.790 1.00 98.38 220 ALA A N 1
ATOM 1777 C CA . ALA A 1 220 ? 3.617 2.117 2.790 1.00 98.38 220 ALA A CA 1
ATOM 1778 C C . ALA A 1 220 ? 4.358 0.862 2.311 1.00 98.38 220 ALA A C 1
ATOM 1780 O O . ALA A 1 220 ? 4.433 -0.146 3.022 1.00 98.38 220 ALA A O 1
ATOM 1781 N N . ASP A 1 221 ? 4.908 0.928 1.101 1.00 98.31 221 ASP A N 1
ATOM 1782 C CA . ASP A 1 221 ? 5.843 -0.067 0.575 1.00 98.31 221 ASP A CA 1
ATOM 1783 C C . ASP A 1 221 ? 7.280 0.200 1.046 1.00 98.31 221 ASP A C 1
ATOM 1785 O O . ASP A 1 221 ? 8.051 -0.756 1.196 1.00 98.31 221 ASP A O 1
ATOM 1789 N N . GLU A 1 222 ? 7.599 1.469 1.327 1.00 98.25 222 GLU A N 1
ATOM 1790 C CA . GLU A 1 222 ? 8.843 1.968 1.921 1.00 98.25 222 GLU A CA 1
ATOM 1791 C C . GLU A 1 222 ? 8.660 3.399 2.442 1.00 98.25 222 GLU A C 1
ATOM 1793 O O . GLU A 1 222 ? 7.841 4.147 1.904 1.00 98.25 222 GLU A O 1
ATOM 1798 N N . VAL A 1 223 ? 9.418 3.762 3.475 1.00 98.44 223 VAL A N 1
ATOM 1799 C CA . VAL A 1 223 ? 9.426 5.081 4.115 1.00 98.44 223 VAL A CA 1
ATOM 1800 C C . VAL A 1 223 ? 10.875 5.503 4.330 1.00 98.44 223 VAL A C 1
ATOM 1802 O O . VAL A 1 223 ? 11.633 4.744 4.936 1.00 98.44 223 VAL A O 1
ATOM 1805 N N . ASP A 1 224 ? 11.252 6.692 3.861 1.00 96.69 224 ASP A N 1
ATOM 1806 C CA . ASP A 1 224 ? 12.596 7.236 4.082 1.00 96.69 224 ASP A CA 1
ATOM 1807 C C . ASP A 1 224 ? 12.722 8.031 5.398 1.00 96.69 224 ASP A C 1
ATOM 1809 O O . ASP A 1 224 ? 11.802 8.112 6.227 1.00 96.69 224 ASP A O 1
ATOM 1813 N N . SER A 1 225 ? 13.909 8.596 5.622 1.00 94.88 225 SER A N 1
ATOM 1814 C CA . SER A 1 225 ? 14.215 9.413 6.799 1.00 94.88 225 SER A CA 1
ATOM 1815 C C . SER A 1 225 ? 13.427 10.729 6.877 1.00 94.88 225 SER A C 1
ATOM 1817 O O . SER A 1 225 ? 13.193 11.206 7.986 1.00 94.88 225 SER A O 1
ATOM 1819 N N . GLU A 1 226 ? 12.948 11.257 5.749 1.00 94.25 226 GLU A N 1
ATOM 1820 C CA . GLU A 1 226 ? 12.166 12.499 5.646 1.00 94.25 226 GLU A CA 1
ATOM 1821 C C . GLU A 1 226 ? 10.643 12.255 5.640 1.00 94.25 226 GLU A C 1
ATOM 1823 O O . GLU A 1 226 ? 9.855 13.185 5.472 1.00 94.25 226 GLU A O 1
ATOM 1828 N N . LEU A 1 227 ? 10.216 11.004 5.852 1.00 96.62 227 LEU A N 1
ATOM 1829 C CA . LEU A 1 227 ? 8.829 10.538 5.731 1.00 96.62 227 LEU A CA 1
ATOM 1830 C C . LEU A 1 227 ? 8.239 10.665 4.315 1.00 96.62 227 LEU A C 1
ATOM 1832 O O . LEU A 1 227 ? 7.014 10.664 4.153 1.00 96.62 227 LEU A O 1
ATOM 1836 N N . ASN A 1 228 ? 9.070 10.704 3.274 1.00 97.62 228 ASN A N 1
ATOM 1837 C CA . ASN A 1 228 ? 8.588 10.416 1.929 1.00 97.62 228 ASN A CA 1
ATOM 1838 C C . ASN A 1 228 ? 8.313 8.917 1.808 1.00 97.62 228 ASN A C 1
ATOM 1840 O O . ASN A 1 228 ? 9.004 8.081 2.400 1.00 97.62 228 ASN A O 1
ATOM 1844 N N . LEU A 1 229 ? 7.290 8.567 1.028 1.00 98.50 229 LEU A N 1
ATOM 1845 C CA . LEU A 1 229 ? 6.844 7.181 0.903 1.00 98.50 229 LEU A CA 1
ATOM 1846 C C . LEU A 1 229 ? 6.892 6.709 -0.545 1.00 98.50 229 LEU A C 1
ATOM 1848 O O . LEU A 1 229 ? 6.489 7.438 -1.457 1.00 98.50 229 LEU A O 1
ATOM 1852 N N . ILE A 1 230 ? 7.241 5.433 -0.718 1.00 98.62 230 ILE A N 1
ATOM 1853 C CA . ILE A 1 230 ? 6.777 4.651 -1.864 1.00 98.62 230 ILE A CA 1
ATOM 1854 C C . ILE A 1 230 ? 5.497 3.920 -1.453 1.00 98.62 230 ILE A C 1
ATOM 1856 O O . ILE A 1 230 ? 5.451 3.222 -0.437 1.00 98.62 230 ILE A O 1
ATOM 1860 N N . LYS A 1 231 ? 4.459 4.062 -2.275 1.00 98.69 231 LYS A N 1
ATOM 1861 C CA . LYS A 1 231 ? 3.166 3.372 -2.195 1.00 98.69 231 LYS A CA 1
ATOM 1862 C C . LYS A 1 231 ? 2.755 2.853 -3.573 1.00 98.69 231 LYS A C 1
ATOM 1864 O O . LYS A 1 231 ? 3.385 3.154 -4.584 1.00 98.69 231 LYS A O 1
ATOM 1869 N N . GLY A 1 232 ? 1.670 2.081 -3.634 1.00 97.38 232 GLY A N 1
ATOM 1870 C CA . GLY A 1 232 ? 1.117 1.559 -4.889 1.00 97.38 232 GLY A CA 1
ATOM 1871 C C . GLY A 1 232 ? 1.518 0.125 -5.244 1.00 97.38 232 GLY A C 1
ATOM 1872 O O . GLY A 1 232 ? 1.169 -0.370 -6.321 1.00 97.38 232 GLY A O 1
ATOM 1873 N N . GLY A 1 233 ? 2.189 -0.601 -4.352 1.00 95.94 233 GLY A N 1
ATOM 1874 C CA . GLY A 1 233 ? 2.463 -2.030 -4.493 1.00 95.94 233 GLY A CA 1
ATOM 1875 C C . GLY A 1 233 ? 1.190 -2.872 -4.635 1.00 95.94 233 GLY A C 1
ATOM 1876 O O . GLY A 1 233 ? 1.205 -3.894 -5.322 1.00 95.94 233 GLY A O 1
ATOM 1877 N N . GLY A 1 234 ? 0.077 -2.412 -4.048 1.00 95.62 234 GLY A N 1
ATOM 1878 C CA . GLY A 1 234 ? -1.265 -2.984 -4.214 1.00 95.62 234 GLY A CA 1
ATOM 1879 C C . GLY A 1 234 ? -2.020 -2.520 -5.467 1.00 95.62 234 GLY A C 1
ATOM 1880 O O . GLY A 1 234 ? -2.976 -3.176 -5.861 1.00 95.62 234 GLY A O 1
ATOM 1881 N N . GLY A 1 235 ? -1.567 -1.445 -6.120 1.00 97.31 235 GLY A N 1
ATOM 1882 C CA . GLY A 1 235 ? -2.221 -0.859 -7.295 1.00 97.31 235 GLY A CA 1
ATOM 1883 C C . GLY A 1 235 ? -3.355 0.130 -6.998 1.00 97.31 235 GLY A C 1
ATOM 1884 O O . GLY A 1 235 ? -4.158 0.391 -7.886 1.00 97.31 235 GLY A O 1
ATOM 1885 N N . CYS A 1 236 ? -3.401 0.682 -5.781 1.00 97.94 236 CYS A N 1
ATOM 1886 C CA . CYS A 1 236 ? -4.461 1.584 -5.307 1.00 97.94 236 CYS A CA 1
ATOM 1887 C C . CYS A 1 236 ? -3.994 3.047 -5.132 1.00 97.94 236 CYS A C 1
ATOM 1889 O O . CYS A 1 236 ? -4.710 3.861 -4.557 1.00 97.94 236 CYS A O 1
ATOM 1891 N N . LEU A 1 237 ? -2.789 3.383 -5.609 1.00 98.56 237 LEU A N 1
ATOM 1892 C CA . LEU A 1 237 ? -2.063 4.612 -5.252 1.00 98.56 237 LEU A CA 1
ATOM 1893 C C . LEU A 1 237 ? -2.848 5.913 -5.471 1.00 98.56 237 LEU A C 1
ATOM 1895 O O . LEU A 1 237 ? -2.748 6.814 -4.647 1.00 98.56 237 LEU A O 1
ATOM 1899 N N . THR A 1 238 ? -3.638 6.014 -6.543 1.00 98.50 238 THR A N 1
ATOM 1900 C CA . THR A 1 238 ? -4.378 7.245 -6.854 1.00 98.50 238 THR A CA 1
ATOM 1901 C C . THR A 1 238 ? -5.462 7.514 -5.813 1.00 98.50 238 THR A C 1
ATOM 1903 O O . THR A 1 238 ? -5.535 8.607 -5.263 1.00 98.50 238 THR A O 1
ATOM 1906 N N . GLN A 1 239 ? -6.274 6.507 -5.473 1.00 98.00 239 GLN A N 1
ATOM 1907 C CA . GLN A 1 239 ? -7.310 6.660 -4.445 1.00 98.00 239 GLN A CA 1
ATOM 1908 C C . GLN A 1 239 ? -6.692 6.844 -3.054 1.00 98.00 239 GLN A C 1
ATOM 1910 O O . GLN A 1 239 ? -7.182 7.653 -2.270 1.00 98.00 239 GLN A O 1
ATOM 1915 N N . GLU A 1 240 ? -5.585 6.148 -2.769 1.00 98.56 240 GLU A N 1
ATOM 1916 C CA . GLU A 1 240 ? -4.793 6.358 -1.552 1.00 98.56 240 GLU A CA 1
ATOM 1917 C C . GLU A 1 240 ? -4.344 7.819 -1.419 1.00 98.56 240 GLU A C 1
ATOM 1919 O O . GLU A 1 240 ? -4.508 8.412 -0.354 1.00 98.56 240 GLU A O 1
ATOM 1924 N N . LYS A 1 241 ? -3.826 8.422 -2.497 1.00 98.44 241 LYS A N 1
ATOM 1925 C CA . LYS A 1 241 ? -3.335 9.803 -2.474 1.00 98.44 241 LYS A CA 1
ATOM 1926 C C . LYS A 1 241 ? -4.459 10.824 -2.372 1.00 98.44 241 LYS A C 1
ATOM 1928 O O . LYS A 1 241 ? -4.326 11.762 -1.592 1.00 98.44 241 LYS A O 1
ATOM 1933 N N . ILE A 1 242 ? -5.571 10.611 -3.079 1.00 97.62 242 ILE A N 1
ATOM 1934 C CA . ILE A 1 242 ? -6.769 11.459 -2.972 1.00 97.62 242 ILE A CA 1
ATOM 1935 C C . ILE A 1 242 ? -7.237 11.518 -1.513 1.00 97.62 242 ILE A C 1
ATOM 1937 O O . ILE A 1 242 ? -7.317 12.599 -0.936 1.00 97.62 242 ILE A O 1
ATOM 1941 N N . VAL A 1 243 ? -7.465 10.362 -0.883 1.00 97.62 243 VAL A N 1
ATOM 1942 C CA . VAL A 1 243 ? -7.928 10.290 0.514 1.00 97.62 243 VAL A CA 1
ATOM 1943 C C . VAL A 1 243 ? -6.911 10.897 1.479 1.00 97.62 243 VAL A C 1
ATOM 1945 O O . VAL A 1 243 ? -7.305 11.650 2.364 1.00 97.62 243 VAL A O 1
ATOM 1948 N N . ALA A 1 244 ? -5.616 10.616 1.303 1.00 97.56 244 ALA A N 1
ATOM 1949 C CA . AL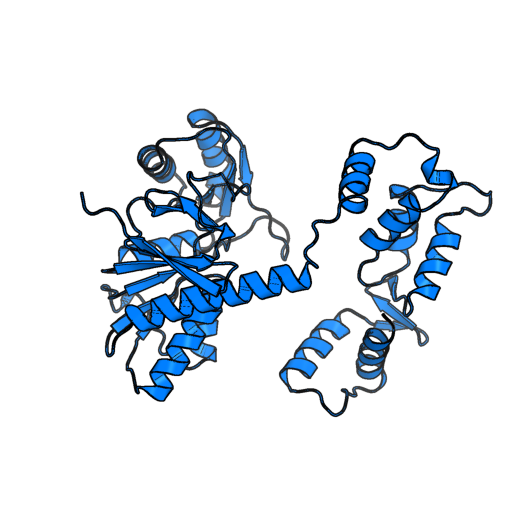A A 1 244 ? -4.571 11.209 2.136 1.00 97.56 244 ALA A CA 1
ATOM 1950 C C . ALA A 1 244 ? -4.526 12.742 2.004 1.00 97.56 244 ALA A C 1
ATOM 1952 O O . ALA A 1 244 ? -4.357 13.428 3.004 1.00 97.56 244 ALA A O 1
ATOM 1953 N N . SER A 1 245 ? -4.723 13.284 0.797 1.00 96.06 245 SER A N 1
ATOM 1954 C CA . SER A 1 245 ? -4.717 14.733 0.548 1.00 96.06 245 SER A CA 1
ATOM 1955 C C . SER A 1 245 ? -5.943 15.468 1.096 1.00 96.06 245 SER A C 1
ATOM 1957 O O . SER A 1 245 ? -5.868 16.662 1.366 1.00 96.06 245 SER A O 1
ATOM 1959 N N . CYS A 1 246 ? -7.060 14.762 1.288 1.00 96.25 246 CYS A N 1
ATOM 1960 C CA . CYS A 1 246 ? -8.267 15.301 1.915 1.00 96.25 246 CYS A CA 1
ATOM 1961 C C . CYS A 1 246 ? -8.250 15.186 3.450 1.00 96.25 246 CYS A C 1
ATOM 1963 O O . CYS A 1 246 ? -9.214 15.600 4.097 1.00 96.25 246 CYS A O 1
ATOM 1965 N N . ALA A 1 247 ? -7.203 14.595 4.037 1.00 96.88 247 ALA A N 1
ATOM 1966 C CA . ALA A 1 247 ? -7.102 14.380 5.473 1.00 96.88 247 ALA A CA 1
ATOM 1967 C C . ALA A 1 247 ? -6.350 15.510 6.183 1.00 96.88 247 ALA A C 1
ATOM 1969 O O . ALA A 1 247 ? -5.285 15.928 5.737 1.00 96.88 247 ALA A O 1
ATOM 1970 N N . LYS A 1 248 ? -6.859 15.947 7.343 1.00 96.44 248 LYS A N 1
ATOM 1971 C CA . LYS A 1 248 ? -6.147 16.889 8.230 1.00 96.44 248 LYS A CA 1
ATOM 1972 C C . LYS A 1 248 ? -4.834 16.309 8.740 1.00 96.44 248 LYS A C 1
ATOM 1974 O O . LYS A 1 248 ? -3.866 17.038 8.909 1.00 96.44 248 LYS A O 1
ATOM 1979 N N . SER A 1 249 ? -4.832 15.005 9.008 1.00 97.12 249 SER A N 1
ATOM 1980 C CA . SER A 1 249 ? -3.672 14.261 9.482 1.00 97.12 249 SER A CA 1
ATOM 1981 C C . SER A 1 249 ? -3.536 12.966 8.691 1.00 97.12 249 SER A C 1
ATOM 1983 O O . SER A 1 249 ? -4.481 12.175 8.608 1.00 97.12 249 SER A O 1
ATOM 1985 N N . PHE A 1 250 ? -2.362 12.740 8.102 1.00 98.44 250 PHE A N 1
ATOM 1986 C CA . PHE A 1 250 ? -2.052 11.503 7.393 1.00 98.44 250 PHE A CA 1
ATOM 1987 C C . PHE A 1 250 ? -1.019 10.683 8.166 1.00 98.44 250 PHE A C 1
ATOM 1989 O O . PHE A 1 250 ? 0.144 11.071 8.315 1.00 98.44 250 PHE A O 1
ATOM 1996 N N . ILE A 1 251 ? -1.472 9.526 8.644 1.00 98.69 251 ILE A N 1
ATOM 1997 C CA . ILE A 1 251 ? -0.735 8.616 9.511 1.00 98.69 251 ILE A CA 1
ATOM 1998 C C . ILE A 1 251 ? -0.365 7.358 8.736 1.00 98.69 251 ILE A C 1
ATOM 2000 O O . ILE A 1 251 ? -1.216 6.648 8.195 1.00 98.69 251 ILE A O 1
ATOM 2004 N N . VAL A 1 252 ? 0.923 7.041 8.727 1.00 98.81 252 VAL A N 1
ATOM 2005 C CA . VAL A 1 252 ? 1.448 5.860 8.047 1.00 98.81 252 VAL A CA 1
ATOM 2006 C C . VAL A 1 252 ? 1.703 4.751 9.060 1.00 98.81 252 VAL A C 1
ATOM 2008 O O . VAL A 1 252 ? 2.225 4.984 10.149 1.00 98.81 252 VAL A O 1
ATOM 2011 N N . ILE A 1 253 ? 1.367 3.518 8.698 1.00 98.75 253 ILE A N 1
ATOM 2012 C CA . ILE A 1 253 ? 1.650 2.327 9.499 1.00 98.75 253 ILE A CA 1
ATOM 2013 C C . ILE A 1 253 ? 2.439 1.303 8.695 1.00 98.75 253 ILE A C 1
ATOM 2015 O O . ILE A 1 253 ? 2.109 0.960 7.559 1.00 98.75 253 ILE A O 1
ATOM 2019 N N . ALA A 1 254 ? 3.482 0.751 9.295 1.00 97.94 254 ALA A N 1
ATOM 2020 C CA . ALA A 1 254 ? 4.339 -0.193 8.608 1.00 97.94 254 ALA A CA 1
ATOM 2021 C C . ALA A 1 254 ? 5.008 -1.178 9.571 1.00 97.94 254 ALA A C 1
ATOM 2023 O O . ALA A 1 254 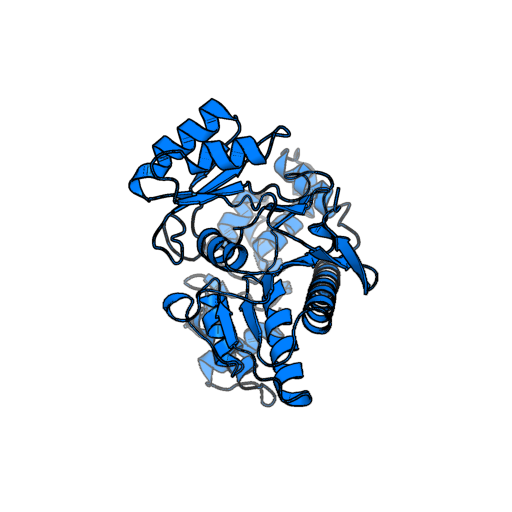? 5.048 -0.976 10.780 1.00 97.94 254 ALA A O 1
ATOM 2024 N N . ASP A 1 255 ? 5.524 -2.282 9.033 1.00 97.81 255 ASP A N 1
ATOM 2025 C CA . ASP A 1 255 ? 6.458 -3.133 9.774 1.00 97.81 255 ASP A CA 1
ATOM 2026 C C . ASP A 1 255 ? 7.900 -2.648 9.565 1.00 97.81 255 ASP A C 1
ATOM 2028 O O . ASP A 1 255 ? 8.194 -1.981 8.574 1.00 97.81 255 ASP A O 1
ATOM 2032 N N . TYR A 1 256 ? 8.804 -3.011 10.473 1.00 96.50 256 TYR A N 1
ATOM 2033 C CA . TYR A 1 256 ? 10.210 -2.589 10.493 1.00 96.50 256 TYR A CA 1
ATOM 2034 C C . TYR A 1 256 ? 10.979 -2.733 9.169 1.00 96.50 256 TYR A C 1
ATOM 2036 O O . TYR A 1 256 ? 11.947 -2.019 8.949 1.00 96.50 256 TYR A O 1
ATOM 2044 N N . ARG A 1 257 ? 10.562 -3.612 8.245 1.00 96.31 257 ARG A N 1
ATOM 2045 C CA . ARG A 1 257 ? 11.219 -3.782 6.929 1.00 96.31 257 ARG A CA 1
ATOM 2046 C C . ARG A 1 257 ? 10.876 -2.674 5.929 1.00 96.31 257 ARG A C 1
ATOM 2048 O O . ARG A 1 257 ? 11.157 -2.815 4.739 1.00 96.31 257 ARG A O 1
ATOM 2055 N N . LYS A 1 258 ? 10.103 -1.684 6.356 1.00 97.56 258 LYS A N 1
ATOM 2056 C CA . LYS A 1 258 ? 9.667 -0.532 5.565 1.00 97.56 258 LYS A CA 1
ATOM 2057 C C . LYS A 1 258 ? 10.356 0.749 6.021 1.00 97.56 258 LYS A C 1
ATOM 2059 O O . LYS A 1 258 ? 10.184 1.759 5.359 1.00 97.56 258 LYS A O 1
ATOM 2064 N N . ASP A 1 259 ? 11.081 0.689 7.137 1.00 97.12 259 ASP A N 1
ATOM 2065 C CA . ASP A 1 259 ? 11.880 1.786 7.667 1.00 97.12 259 ASP A CA 1
ATOM 2066 C C . ASP A 1 259 ? 13.224 1.799 6.931 1.00 97.12 259 ASP A C 1
ATOM 2068 O O . ASP A 1 259 ? 14.016 0.867 7.068 1.00 97.12 259 ASP A O 1
ATOM 2072 N N . SER A 1 260 ? 13.443 2.793 6.078 1.00 96.19 260 SER A N 1
ATOM 2073 C CA . SER A 1 260 ? 14.655 2.947 5.270 1.00 96.19 260 SER A CA 1
ATOM 2074 C C . SER A 1 260 ? 15.257 4.329 5.480 1.00 96.19 260 SER A C 1
ATOM 2076 O O . SER A 1 260 ? 14.578 5.263 5.916 1.00 96.19 260 SER A O 1
ATOM 2078 N N . SER A 1 261 ? 16.550 4.465 5.199 1.00 94.69 261 SER A N 1
ATOM 2079 C CA . SER A 1 261 ? 17.201 5.777 5.240 1.00 94.69 261 SER A CA 1
ATOM 2080 C C . SER A 1 261 ? 16.850 6.598 4.000 1.00 94.69 261 SER A C 1
ATOM 2082 O O . SER A 1 261 ? 16.554 7.786 4.131 1.00 94.69 261 SER A O 1
ATOM 2084 N N . ALA A 1 262 ? 16.813 5.944 2.836 1.00 95.44 262 ALA A N 1
ATOM 2085 C CA . ALA A 1 262 ? 16.464 6.527 1.544 1.00 95.44 262 ALA A CA 1
ATOM 2086 C C . ALA A 1 262 ? 15.495 5.615 0.771 1.00 95.44 262 ALA A C 1
ATOM 2088 O O . ALA A 1 262 ? 15.501 4.391 0.944 1.00 95.44 262 ALA A O 1
ATOM 2089 N N . LEU A 1 263 ? 14.671 6.201 -0.103 1.00 96.62 263 LEU A N 1
ATOM 2090 C CA . LEU A 1 263 ? 13.777 5.433 -0.971 1.00 96.62 263 LEU A CA 1
ATOM 2091 C C . LEU A 1 263 ? 14.568 4.580 -1.974 1.00 96.62 263 LEU A C 1
ATOM 2093 O O . LEU A 1 263 ? 15.572 4.999 -2.546 1.00 96.62 263 LEU A O 1
ATOM 2097 N N . GLY A 1 264 ? 14.078 3.370 -2.212 1.00 94.69 264 GLY A N 1
ATOM 2098 C CA . GLY A 1 264 ? 14.696 2.347 -3.040 1.00 94.69 264 GLY A CA 1
ATOM 2099 C C . GLY A 1 264 ? 15.637 1.409 -2.287 1.00 94.69 264 GLY A C 1
ATOM 2100 O O . GLY A 1 264 ? 16.164 0.498 -2.921 1.00 94.69 264 GLY A O 1
ATOM 2101 N N . GLU A 1 265 ? 15.872 1.559 -0.980 1.00 93.25 265 GLU A N 1
ATOM 2102 C CA . GLU A 1 265 ? 16.806 0.728 -0.203 1.00 93.25 265 GLU A CA 1
ATOM 2103 C C . GLU A 1 265 ? 16.308 -0.722 -0.041 1.00 93.25 265 GLU A C 1
ATOM 2105 O O . GLU A 1 265 ? 16.995 -1.678 -0.416 1.00 93.25 265 GLU A O 1
ATOM 2110 N N . GLN A 1 266 ? 15.087 -0.882 0.458 1.00 92.69 266 GLN A N 1
ATOM 2111 C CA . GLN A 1 266 ? 14.389 -2.136 0.731 1.00 92.69 266 GLN A CA 1
ATOM 2112 C C . GLN A 1 266 ? 13.359 -2.458 -0.362 1.00 92.69 266 GLN A C 1
ATOM 2114 O O . GLN A 1 266 ? 13.138 -3.633 -0.696 1.00 92.69 266 GLN A O 1
ATOM 2119 N N . TRP A 1 267 ? 12.726 -1.444 -0.962 1.00 94.75 267 TRP A N 1
ATOM 2120 C CA . TRP A 1 267 ? 11.749 -1.638 -2.035 1.00 94.75 267 TRP A CA 1
ATOM 2121 C C . TRP A 1 267 ? 12.389 -1.618 -3.428 1.00 94.75 267 TRP A C 1
ATOM 2123 O O . TRP A 1 267 ? 12.476 -0.608 -4.115 1.00 94.75 267 TRP A O 1
ATOM 2133 N N . LYS A 1 268 ? 12.771 -2.804 -3.911 1.00 94.81 268 LYS A N 1
ATOM 2134 C CA . LYS A 1 268 ? 13.408 -2.976 -5.234 1.00 94.81 268 LYS A CA 1
ATOM 2135 C C . LYS A 1 268 ? 12.441 -3.204 -6.400 1.00 94.81 268 LYS A C 1
ATOM 2137 O O . LYS A 1 268 ? 12.871 -3.496 -7.515 1.00 94.81 268 LYS A O 1
ATOM 2142 N N . LYS A 1 269 ? 11.125 -3.166 -6.164 1.00 95.44 269 LYS A N 1
ATOM 2143 C CA . LYS A 1 269 ? 10.149 -3.429 -7.238 1.00 95.44 269 LYS A CA 1
ATOM 2144 C C . LYS A 1 269 ? 9.975 -2.242 -8.183 1.00 95.44 269 LYS A C 1
ATOM 2146 O O . LYS A 1 269 ? 9.576 -2.483 -9.314 1.00 95.44 269 LYS A O 1
ATOM 2151 N N . GLY A 1 270 ? 10.347 -1.042 -7.741 1.00 96.56 270 GLY A N 1
ATOM 2152 C CA . GLY A 1 270 ? 10.209 0.208 -8.482 1.00 96.56 270 GLY A CA 1
ATOM 2153 C C . GLY A 1 270 ? 9.052 1.065 -7.970 1.00 96.56 270 GLY A C 1
ATOM 2154 O O . GLY A 1 270 ? 8.144 0.553 -7.312 1.00 96.56 270 GLY A O 1
ATOM 2155 N N . ILE A 1 271 ? 9.107 2.366 -8.252 1.00 98.50 271 ILE A N 1
ATOM 2156 C CA . ILE A 1 271 ? 8.043 3.331 -7.969 1.00 98.50 271 ILE A CA 1
ATOM 2157 C C . ILE A 1 271 ? 6.871 3.045 -8.911 1.00 98.50 271 ILE A C 1
ATOM 2159 O O . ILE A 1 271 ? 7.038 3.125 -10.132 1.00 98.50 271 ILE A O 1
ATOM 2163 N N . PRO A 1 272 ? 5.685 2.726 -8.376 1.00 98.75 272 PRO A N 1
ATOM 2164 C CA . PRO A 1 272 ? 4.493 2.559 -9.193 1.00 98.75 272 PRO A CA 1
ATOM 2165 C C . PRO A 1 272 ? 4.079 3.893 -9.830 1.00 98.75 272 PRO A C 1
ATOM 2167 O O . PRO A 1 272 ? 4.104 4.921 -9.165 1.00 98.75 272 PRO A O 1
ATOM 2170 N N . VAL A 1 273 ? 3.663 3.897 -11.093 1.00 98.88 273 VAL A N 1
ATOM 2171 C CA . VAL A 1 273 ? 3.099 5.073 -11.778 1.00 98.88 273 VAL A CA 1
ATOM 2172 C C . VAL A 1 273 ? 1.824 4.639 -12.484 1.00 98.88 273 VAL A C 1
ATOM 2174 O O . VAL A 1 273 ? 1.858 3.751 -13.337 1.00 98.88 273 VAL A O 1
ATOM 2177 N N . GLU A 1 274 ? 0.690 5.225 -12.109 1.00 98.88 274 GLU A N 1
ATOM 2178 C CA . GLU A 1 274 ? -0.595 4.954 -12.750 1.00 98.88 274 GLU A CA 1
ATOM 2179 C C . GLU A 1 274 ? -0.718 5.790 -14.020 1.00 98.88 274 GLU A C 1
ATOM 2181 O O . GLU A 1 274 ? -0.502 7.001 -14.002 1.00 98.88 274 GLU A O 1
ATOM 2186 N N . VAL A 1 275 ? -1.040 5.138 -15.136 1.00 98.88 275 VAL A N 1
ATOM 2187 C CA . VAL A 1 275 ? -1.051 5.760 -16.462 1.00 98.88 275 VAL A CA 1
ATOM 2188 C C . VAL A 1 275 ? -2.287 5.367 -17.253 1.00 98.88 275 VAL A C 1
ATOM 2190 O O . VAL A 1 275 ? -2.738 4.218 -17.205 1.00 98.88 275 VAL A O 1
ATOM 2193 N N . ILE A 1 276 ? -2.796 6.305 -18.048 1.00 98.81 276 ILE A N 1
ATOM 2194 C CA . ILE A 1 276 ? -3.823 6.025 -19.050 1.00 98.81 276 ILE A CA 1
ATOM 2195 C C . ILE A 1 276 ? -3.300 4.919 -19.981 1.00 98.81 276 ILE A C 1
ATOM 2197 O O . ILE A 1 276 ? -2.172 5.033 -20.474 1.00 98.81 276 ILE A O 1
ATOM 2201 N N . PRO A 1 277 ? -4.087 3.865 -20.275 1.00 98.75 277 PRO A N 1
ATOM 2202 C CA . PRO A 1 277 ? -3.609 2.709 -21.027 1.00 98.75 277 PRO A CA 1
ATOM 2203 C C . PRO A 1 277 ? -2.935 3.031 -22.360 1.00 98.75 277 PRO A C 1
ATOM 2205 O O . PRO A 1 277 ? -1.958 2.384 -22.700 1.00 98.75 277 PRO A O 1
ATOM 2208 N N . MET A 1 278 ? -3.384 4.041 -23.111 1.00 98.50 278 MET A N 1
ATOM 2209 C CA . MET A 1 278 ? -2.743 4.398 -24.387 1.00 98.50 278 MET A CA 1
ATOM 2210 C C . MET A 1 278 ? -1.354 5.042 -24.227 1.00 98.50 278 MET A C 1
ATOM 2212 O O . MET A 1 278 ? -0.573 5.063 -25.174 1.00 98.50 278 MET A O 1
ATOM 2216 N N . ALA A 1 279 ? -1.043 5.573 -23.042 1.00 98.56 279 ALA A N 1
ATOM 2217 C CA . ALA A 1 279 ? 0.147 6.377 -22.782 1.00 98.56 279 ALA A CA 1
ATOM 2218 C C . ALA A 1 279 ? 1.305 5.586 -22.150 1.00 98.56 279 ALA A C 1
ATOM 2220 O O . ALA A 1 279 ? 2.381 6.145 -21.948 1.00 98.56 279 ALA A O 1
ATOM 2221 N N . TYR A 1 280 ? 1.139 4.291 -21.853 1.00 98.50 280 TYR A N 1
ATOM 2222 C CA . TYR A 1 280 ? 2.147 3.551 -21.081 1.00 98.50 280 TYR A CA 1
ATOM 2223 C C . TYR A 1 280 ? 3.530 3.507 -21.758 1.00 98.50 280 TYR A C 1
ATOM 2225 O O . TYR A 1 280 ? 4.542 3.628 -21.074 1.00 98.50 280 TYR A O 1
ATOM 2233 N N . VAL A 1 281 ? 3.592 3.377 -23.091 1.00 98.62 281 VAL A N 1
ATOM 2234 C CA . VAL A 1 281 ? 4.861 3.372 -23.846 1.00 98.62 281 VAL A CA 1
ATOM 2235 C C . VAL A 1 281 ? 5.547 4.743 -23.841 1.00 98.62 281 VAL A C 1
ATOM 2237 O O . VAL A 1 281 ? 6.716 4.794 -23.453 1.00 98.62 281 VAL A O 1
ATOM 2240 N N . PRO A 1 282 ? 4.902 5.851 -24.270 1.00 98.56 282 PRO A N 1
ATOM 2241 C CA . PRO A 1 282 ? 5.558 7.156 -24.260 1.00 98.56 282 PRO A CA 1
ATOM 2242 C C . PRO A 1 282 ? 5.946 7.608 -22.848 1.00 98.56 282 PRO A C 1
ATOM 2244 O O . PRO A 1 282 ? 7.053 8.110 -22.681 1.00 98.56 282 PRO A O 1
ATOM 2247 N N . VAL A 1 283 ? 5.110 7.361 -21.829 1.00 98.81 283 VAL A N 1
ATOM 2248 C CA . VAL A 1 283 ? 5.450 7.685 -20.432 1.00 98.81 283 VAL A CA 1
ATOM 2249 C C . VAL A 1 283 ? 6.650 6.869 -19.951 1.00 98.81 283 VAL A C 1
ATOM 2251 O O . VAL A 1 283 ? 7.584 7.437 -19.393 1.00 98.81 283 VAL A O 1
ATOM 2254 N N . SER A 1 284 ? 6.674 5.556 -20.207 1.00 98.69 284 SER A N 1
ATOM 2255 C CA . SER A 1 284 ? 7.813 4.694 -19.856 1.00 98.69 284 SER A CA 1
ATOM 2256 C C . SER A 1 284 ? 9.122 5.225 -20.455 1.00 98.69 284 SER A C 1
ATOM 2258 O O . SER A 1 284 ? 10.086 5.457 -19.725 1.00 98.69 284 SER A O 1
ATOM 2260 N N . ARG A 1 285 ? 9.129 5.534 -21.760 1.00 98.56 285 ARG A N 1
ATOM 2261 C CA . ARG A 1 285 ? 10.302 6.099 -22.446 1.00 98.56 285 ARG A CA 1
ATOM 2262 C C . ARG A 1 285 ? 10.712 7.462 -21.892 1.00 98.56 285 ARG A C 1
ATOM 2264 O O . ARG A 1 285 ? 11.905 7.711 -21.756 1.00 98.56 285 ARG A O 1
ATOM 2271 N N . ALA A 1 286 ? 9.752 8.330 -21.576 1.00 98.56 286 ALA A N 1
ATOM 2272 C CA . ALA A 1 286 ? 10.026 9.654 -21.023 1.00 98.56 286 ALA A CA 1
ATOM 2273 C C . ALA A 1 286 ? 10.689 9.564 -19.640 1.00 98.56 286 ALA A C 1
ATOM 2275 O O . ALA A 1 286 ? 11.724 10.191 -19.421 1.00 98.56 286 ALA A O 1
ATOM 2276 N N . ILE A 1 287 ? 10.159 8.720 -18.746 1.00 98.31 287 ILE A N 1
ATOM 2277 C CA . ILE A 1 287 ? 10.751 8.463 -17.425 1.00 98.31 287 ILE A CA 1
ATOM 2278 C C . ILE A 1 287 ? 12.192 7.960 -17.579 1.00 98.31 287 ILE A C 1
ATOM 2280 O O . ILE A 1 287 ? 13.106 8.508 -16.966 1.00 98.31 287 ILE A O 1
ATOM 2284 N N . GLN A 1 288 ? 12.409 6.959 -18.436 1.00 97.69 288 GLN A N 1
ATOM 2285 C CA . GLN A 1 288 ? 13.739 6.387 -18.662 1.00 97.69 288 GLN A CA 1
ATOM 2286 C C . GLN A 1 288 ? 14.718 7.395 -19.269 1.00 97.69 288 GLN A C 1
ATOM 2288 O O . GLN A 1 288 ? 15.872 7.449 -18.857 1.00 97.69 288 GLN A O 1
ATOM 2293 N N . SER A 1 289 ? 14.271 8.205 -20.230 1.00 97.38 289 SER A N 1
ATOM 2294 C CA . SER A 1 289 ? 15.114 9.218 -20.868 1.00 97.38 289 SER A CA 1
ATOM 2295 C C . SER A 1 289 ? 15.532 10.321 -19.901 1.00 97.38 289 SER A C 1
ATOM 2297 O O . SER A 1 289 ? 16.610 10.883 -20.066 1.00 97.38 289 SER A O 1
ATOM 2299 N N . GLN A 1 290 ? 14.676 10.669 -18.940 1.00 96.56 290 GLN A N 1
ATOM 2300 C CA . GLN A 1 290 ? 14.909 11.798 -18.047 1.00 96.56 290 GLN A CA 1
ATOM 2301 C C . GLN A 1 290 ? 15.622 11.399 -16.753 1.00 96.56 290 GLN A C 1
ATOM 2303 O O . GLN A 1 290 ? 16.432 12.168 -16.240 1.00 96.56 290 GLN A O 1
ATOM 2308 N N . PHE A 1 291 ? 15.337 10.205 -16.229 1.00 96.50 291 PHE A N 1
ATOM 2309 C CA . PHE A 1 291 ? 15.811 9.772 -14.912 1.00 96.50 291 PHE A CA 1
ATOM 2310 C C . PHE A 1 291 ? 16.617 8.467 -14.932 1.00 96.50 291 PHE A C 1
ATOM 2312 O O . PHE A 1 291 ? 17.192 8.091 -13.910 1.00 96.50 291 PHE A O 1
ATOM 2319 N N . GLY A 1 292 ? 16.697 7.789 -16.080 1.00 95.69 292 GLY A N 1
ATOM 2320 C CA . GLY A 1 292 ? 17.350 6.490 -16.219 1.00 95.69 292 GLY A CA 1
ATOM 2321 C C . GLY A 1 292 ? 16.501 5.318 -15.715 1.00 95.69 292 GLY A C 1
ATOM 2322 O O . GLY A 1 292 ? 15.298 5.431 -15.458 1.00 95.69 292 GLY A O 1
ATOM 2323 N N . GLY A 1 293 ? 17.142 4.156 -15.584 1.00 96.06 293 GLY A N 1
ATOM 2324 C CA . GLY A 1 293 ? 16.513 2.941 -15.069 1.00 96.06 293 GLY A CA 1
ATOM 2325 C C . GLY A 1 293 ? 15.527 2.263 -16.034 1.00 96.06 293 GLY A C 1
ATOM 2326 O O . GLY A 1 293 ? 15.623 2.369 -17.260 1.00 96.06 293 GLY A O 1
ATOM 2327 N N . SER A 1 294 ? 14.573 1.514 -15.473 1.00 97.56 294 SER A N 1
ATOM 2328 C CA . SER A 1 294 ? 13.572 0.742 -16.228 1.00 97.56 294 SER A CA 1
ATOM 2329 C C . SER A 1 294 ? 12.158 1.007 -15.728 1.00 97.56 294 SER A C 1
ATOM 2331 O O . SER A 1 294 ? 11.881 0.825 -14.548 1.00 97.56 294 SER A O 1
ATOM 2333 N N . ALA A 1 295 ? 11.266 1.447 -16.617 1.00 98.31 295 ALA A N 1
ATOM 2334 C CA . ALA A 1 295 ? 9.853 1.678 -16.321 1.00 98.31 295 ALA A CA 1
ATOM 2335 C C . ALA A 1 295 ? 9.000 0.612 -17.019 1.00 98.31 295 ALA A C 1
ATOM 2337 O O . ALA A 1 295 ? 8.586 0.781 -18.167 1.00 98.31 295 ALA A O 1
ATOM 2338 N N . ASP A 1 296 ? 8.761 -0.502 -16.331 1.00 98.31 296 ASP A N 1
ATOM 2339 C CA . ASP A 1 296 ? 8.134 -1.685 -16.922 1.00 98.31 296 ASP A CA 1
ATOM 2340 C C . ASP A 1 296 ? 6.620 -1.701 -16.701 1.00 98.31 296 ASP A C 1
ATOM 2342 O O . ASP A 1 296 ? 6.142 -1.409 -15.607 1.00 98.31 296 ASP A O 1
ATOM 2346 N N . LEU A 1 297 ? 5.850 -2.130 -17.704 1.00 98.69 297 LEU A N 1
ATOM 2347 C CA . LEU A 1 297 ? 4.417 -2.376 -17.534 1.00 98.69 297 LEU A CA 1
ATOM 2348 C C . LEU A 1 297 ? 4.184 -3.530 -16.546 1.00 98.69 297 LEU A C 1
ATOM 2350 O O . LEU A 1 297 ? 4.652 -4.654 -16.749 1.00 98.69 297 LEU A O 1
ATOM 2354 N N . ARG A 1 298 ? 3.415 -3.271 -15.486 1.00 98.56 298 ARG A N 1
ATOM 2355 C CA . ARG A 1 298 ? 3.102 -4.267 -14.461 1.00 98.56 298 ARG A CA 1
ATOM 2356 C C . ARG A 1 298 ? 2.148 -5.324 -15.016 1.00 98.56 298 ARG A C 1
ATOM 2358 O O . ARG A 1 298 ? 0.967 -5.066 -15.255 1.00 98.56 298 ARG A O 1
ATOM 2365 N N . MET A 1 299 ? 2.644 -6.550 -15.151 1.00 98.00 299 MET A N 1
ATOM 2366 C CA . MET A 1 299 ? 1.852 -7.689 -15.622 1.00 98.00 299 MET A CA 1
ATOM 2367 C C . MET A 1 299 ? 1.042 -8.327 -14.494 1.00 98.00 299 MET A C 1
ATOM 2369 O O . MET A 1 299 ? 1.530 -8.524 -13.379 1.00 98.00 299 MET A O 1
ATOM 2373 N N . ALA A 1 300 ? -0.210 -8.673 -14.786 1.00 94.94 300 ALA A N 1
ATOM 2374 C CA . ALA A 1 300 ? -1.085 -9.306 -13.817 1.00 94.94 300 ALA A CA 1
ATOM 2375 C C . ALA A 1 300 ? -0.751 -10.794 -13.629 1.00 94.94 300 ALA A C 1
ATOM 2377 O O . ALA A 1 300 ? -0.332 -11.488 -14.550 1.00 94.94 300 ALA A O 1
ATOM 2378 N N . VAL A 1 301 ? -0.982 -11.298 -12.413 1.00 92.62 301 VAL A N 1
ATOM 2379 C CA . VAL A 1 301 ? -0.784 -12.720 -12.070 1.00 92.62 301 VAL A CA 1
ATOM 2380 C C . VAL A 1 301 ? -2.084 -13.523 -12.196 1.00 92.62 301 VAL A C 1
ATOM 2382 O O . VAL A 1 301 ? -2.057 -14.696 -12.556 1.00 92.62 301 VAL A O 1
ATOM 2385 N N . SER A 1 302 ? -3.225 -12.895 -11.897 1.00 90.88 302 SER A N 1
ATOM 2386 C CA . SER A 1 302 ? -4.546 -13.548 -11.843 1.00 90.88 302 SER A CA 1
ATOM 2387 C C . SER A 1 302 ? -5.444 -13.227 -13.046 1.00 90.88 302 SER A C 1
ATOM 2389 O O . SER A 1 302 ? -6.622 -13.573 -13.031 1.00 90.88 302 SER A O 1
ATOM 2391 N N . LYS A 1 303 ? -4.901 -12.565 -14.074 1.00 94.44 303 LYS A N 1
ATOM 2392 C CA . LYS A 1 303 ? -5.511 -12.367 -15.398 1.00 94.44 303 LYS A CA 1
ATOM 2393 C C . LYS A 1 303 ? -4.406 -12.334 -16.456 1.00 94.44 303 LYS A C 1
ATOM 2395 O O . LYS A 1 303 ? -3.250 -12.086 -16.122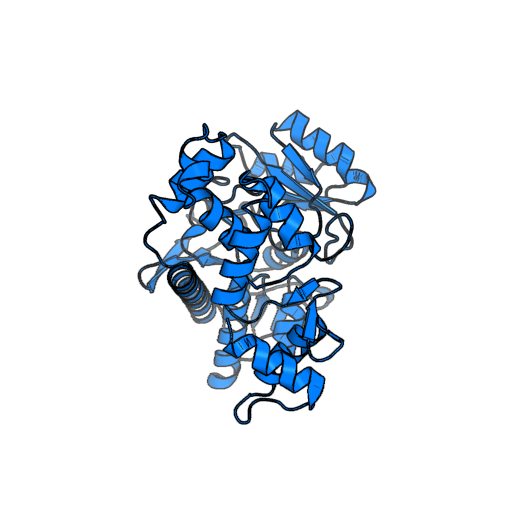 1.00 94.44 303 LYS A O 1
ATOM 2400 N N . ALA A 1 304 ? -4.761 -12.554 -17.717 1.00 93.88 304 ALA A N 1
ATOM 2401 C CA . ALA A 1 304 ? -3.847 -12.319 -18.829 1.00 93.88 304 ALA A CA 1
ATOM 2402 C C . ALA A 1 304 ? -3.653 -10.811 -19.065 1.00 93.88 304 ALA A C 1
ATOM 2404 O O . ALA A 1 304 ? -4.601 -10.034 -18.933 1.00 93.88 304 ALA A O 1
ATOM 2405 N N . GLY A 1 305 ? -2.441 -10.404 -19.445 1.00 97.12 305 GLY A N 1
ATOM 2406 C CA . GLY A 1 305 ? -2.127 -9.010 -19.761 1.00 97.12 305 GLY A CA 1
ATOM 2407 C C . GLY A 1 305 ? -1.772 -8.144 -18.540 1.00 97.12 305 GLY A C 1
ATOM 2408 O O . GLY A 1 305 ? -1.425 -8.673 -17.479 1.00 97.12 305 GLY A O 1
ATOM 2409 N N . PRO A 1 306 ? -1.808 -6.809 -18.686 1.00 97.81 306 PRO A N 1
ATOM 2410 C CA . PRO A 1 306 ? -1.404 -5.879 -17.634 1.00 97.81 306 PRO A CA 1
ATOM 2411 C C . PRO A 1 306 ? -2.381 -5.844 -16.457 1.00 97.81 306 PRO A C 1
ATOM 2413 O O . PRO A 1 306 ? -3.567 -6.180 -16.585 1.00 97.81 306 PRO A O 1
ATOM 2416 N N . VAL A 1 307 ? -1.879 -5.402 -15.303 1.00 98.06 307 VAL A N 1
ATOM 2417 C CA . VAL A 1 307 ? -2.719 -4.978 -14.179 1.00 98.06 307 VAL A CA 1
ATOM 2418 C C . VAL A 1 307 ? -3.593 -3.811 -14.631 1.00 98.06 307 VAL A C 1
ATOM 2420 O O . VAL A 1 307 ? -3.122 -2.908 -15.316 1.00 98.06 307 VAL A O 1
ATOM 2423 N N . VAL A 1 308 ? -4.867 -3.864 -14.249 1.00 98.06 308 VAL A N 1
ATOM 2424 C CA . VAL A 1 308 ? -5.822 -2.766 -14.406 1.00 98.06 308 VAL A CA 1
ATOM 2425 C C . VAL A 1 308 ? -6.182 -2.304 -13.001 1.00 98.06 308 VAL A C 1
ATOM 2427 O O . VAL A 1 308 ? -6.526 -3.151 -12.174 1.00 98.06 308 VAL A O 1
ATOM 2430 N N . THR A 1 309 ? -6.019 -1.013 -12.718 1.00 98.56 309 THR A N 1
ATOM 2431 C CA . THR A 1 309 ? -6.338 -0.421 -11.409 1.00 98.56 309 THR A CA 1
ATOM 2432 C C . THR A 1 309 ? -7.847 -0.329 -11.199 1.00 98.56 309 THR A C 1
ATOM 2434 O O . THR A 1 309 ? -8.627 -0.471 -12.143 1.00 98.56 309 THR A O 1
ATOM 2437 N N . ASP A 1 310 ? -8.264 -0.013 -9.972 1.00 96.62 310 ASP A N 1
ATOM 2438 C CA . ASP A 1 310 ? -9.666 0.279 -9.639 1.00 96.62 310 ASP A CA 1
ATOM 2439 C C . ASP A 1 310 ? -10.235 1.456 -10.465 1.00 96.62 310 ASP A C 1
ATOM 2441 O O . ASP A 1 310 ? -11.448 1.576 -10.613 1.00 96.62 310 ASP A O 1
ATOM 2445 N N . ASN A 1 311 ? -9.363 2.285 -11.055 1.00 97.81 311 ASN A N 1
ATOM 2446 C CA . ASN A 1 311 ? -9.725 3.413 -11.918 1.00 97.81 311 ASN A CA 1
ATOM 2447 C C . ASN A 1 311 ? -9.655 3.076 -13.423 1.00 97.81 311 ASN A C 1
ATOM 2449 O O . ASN A 1 311 ? -9.786 3.968 -14.257 1.00 97.81 311 ASN A O 1
ATOM 2453 N N . GLY A 1 312 ? -9.410 1.814 -13.795 1.00 98.19 312 GLY A N 1
ATOM 2454 C CA . GLY A 1 312 ? -9.341 1.383 -15.198 1.00 98.19 312 GLY A CA 1
ATOM 2455 C C . GLY A 1 312 ? -8.005 1.653 -15.904 1.00 98.19 312 GLY A C 1
ATOM 2456 O O . GLY A 1 312 ? -7.907 1.461 -17.115 1.00 98.19 312 GLY A O 1
ATOM 2457 N N . ASN A 1 313 ? -6.969 2.060 -15.170 1.00 98.81 313 ASN A N 1
ATOM 2458 C CA . ASN A 1 313 ? -5.673 2.453 -15.726 1.00 98.81 313 ASN A CA 1
ATOM 2459 C C . ASN A 1 313 ? -4.635 1.330 -15.662 1.00 98.81 313 ASN A C 1
ATOM 2461 O O . ASN A 1 313 ? -4.844 0.300 -15.021 1.00 98.81 313 ASN A O 1
ATOM 2465 N N . PHE A 1 314 ? -3.489 1.536 -16.311 1.00 98.81 314 PHE A N 1
ATOM 2466 C CA . PHE A 1 314 ? -2.324 0.658 -16.188 1.00 98.81 314 PHE A CA 1
ATOM 2467 C C . PHE A 1 314 ? -1.350 1.160 -15.126 1.00 98.81 314 PHE A C 1
ATOM 2469 O O . PHE A 1 314 ? -1.408 2.308 -14.693 1.00 98.81 314 PHE A O 1
ATOM 2476 N N . LEU A 1 315 ? -0.431 0.282 -14.721 1.00 98.81 315 LEU A N 1
ATOM 2477 C CA . LEU A 1 315 ? 0.665 0.610 -13.815 1.00 98.81 315 LEU A CA 1
ATOM 2478 C C . LEU A 1 315 ? 2.002 0.344 -14.491 1.00 98.81 315 LEU A C 1
ATOM 2480 O O . LEU A 1 315 ? 2.226 -0.750 -15.013 1.00 98.81 315 LEU A O 1
ATOM 2484 N N . LEU A 1 316 ? 2.892 1.325 -14.426 1.00 98.88 316 LEU A N 1
ATOM 2485 C CA . LEU A 1 316 ? 4.319 1.141 -14.646 1.00 98.88 316 LEU A CA 1
ATOM 2486 C C . LEU A 1 316 ? 5.011 0.947 -13.294 1.00 98.88 316 LEU A C 1
ATOM 2488 O O . LEU A 1 316 ? 4.618 1.560 -12.307 1.00 98.88 316 LEU A O 1
ATOM 2492 N N . ASP A 1 317 ? 6.042 0.114 -13.252 1.00 98.75 317 ASP A N 1
ATOM 2493 C CA . ASP A 1 317 ? 6.959 -0.023 -12.125 1.00 98.75 317 ASP A CA 1
ATOM 2494 C C . ASP A 1 317 ? 8.319 0.540 -12.540 1.00 98.75 317 ASP A C 1
ATOM 2496 O O . ASP A 1 317 ? 9.049 -0.094 -13.306 1.00 98.75 317 ASP A O 1
ATOM 2500 N N . TRP A 1 318 ? 8.652 1.740 -12.060 1.00 98.56 318 TRP A N 1
ATOM 2501 C CA . TRP A 1 318 ? 9.915 2.398 -12.381 1.00 98.56 318 TRP A CA 1
ATOM 2502 C C . TRP A 1 318 ? 11.014 2.049 -11.377 1.00 98.56 318 TRP A C 1
ATOM 2504 O O . TRP A 1 318 ? 11.022 2.517 -10.239 1.00 98.56 318 TRP A O 1
ATOM 2514 N N . ARG A 1 319 ? 11.949 1.198 -11.793 1.00 98.00 319 ARG A N 1
ATOM 2515 C CA . ARG A 1 319 ? 13.180 0.887 -11.063 1.00 98.00 319 ARG A CA 1
ATOM 2516 C C . ARG A 1 319 ? 14.267 1.883 -11.446 1.00 98.00 319 ARG A C 1
ATOM 2518 O O . ARG A 1 319 ? 14.547 2.051 -12.631 1.00 98.00 319 ARG A O 1
ATOM 2525 N N . PHE A 1 320 ? 14.891 2.470 -10.437 1.00 94.19 320 PHE A N 1
ATOM 2526 C CA . PHE A 1 320 ? 15.953 3.463 -10.544 1.00 94.19 320 PHE A CA 1
ATOM 2527 C C . PHE A 1 320 ? 17.201 2.977 -9.798 1.00 94.19 320 PHE A C 1
ATOM 2529 O O . PHE A 1 320 ? 17.098 2.157 -8.882 1.00 94.19 320 PHE A O 1
ATOM 2536 N N . ASP A 1 321 ? 18.363 3.498 -10.190 1.00 87.31 321 ASP A N 1
ATOM 2537 C CA . ASP A 1 321 ? 19.667 3.031 -9.697 1.00 87.31 321 ASP A CA 1
ATOM 2538 C C . ASP A 1 321 ? 20.418 4.087 -8.866 1.00 87.31 321 ASP A C 1
ATOM 2540 O O . ASP A 1 321 ? 21.471 3.795 -8.304 1.00 87.31 321 ASP A O 1
ATOM 2544 N N . GLN A 1 322 ? 19.882 5.306 -8.777 1.00 85.69 322 GLN A N 1
ATOM 2545 C CA . GLN A 1 322 ? 20.493 6.440 -8.085 1.00 85.69 322 GLN A CA 1
ATOM 2546 C C . GLN A 1 322 ? 19.476 7.160 -7.198 1.00 85.69 322 GLN A C 1
ATOM 2548 O O . GLN A 1 322 ? 18.270 7.071 -7.421 1.00 85.69 322 GLN A O 1
ATOM 2553 N N . GLU A 1 323 ? 19.964 7.871 -6.188 1.00 86.19 323 GLU A N 1
ATOM 2554 C CA . GLU A 1 323 ? 19.125 8.744 -5.373 1.00 86.19 323 GLU A CA 1
ATOM 2555 C C . GLU A 1 323 ? 18.706 9.982 -6.176 1.00 86.19 323 GLU A C 1
ATOM 2557 O O . GLU A 1 323 ? 19.441 10.469 -7.039 1.00 86.19 323 GLU A O 1
ATOM 2562 N N . HIS A 1 324 ? 17.504 10.483 -5.908 1.00 92.44 324 HIS A N 1
ATOM 2563 C CA . HIS A 1 324 ? 16.918 11.594 -6.641 1.00 92.44 324 HIS A CA 1
ATOM 2564 C C . HIS A 1 324 ? 16.324 12.632 -5.691 1.00 92.44 324 HIS A C 1
ATOM 2566 O O . HIS A 1 324 ? 15.922 12.323 -4.574 1.00 92.44 324 HIS A O 1
ATOM 2572 N N . ASN A 1 325 ? 16.150 13.860 -6.186 1.00 95.25 325 ASN A N 1
ATOM 2573 C CA . ASN A 1 325 ? 15.245 14.813 -5.554 1.00 95.25 325 ASN A CA 1
ATOM 2574 C C . ASN A 1 325 ? 13.795 14.348 -5.775 1.00 95.25 325 ASN A C 1
ATOM 2576 O O . ASN A 1 325 ? 13.215 14.575 -6.841 1.00 95.25 325 ASN A O 1
ATOM 2580 N N . TRP A 1 326 ? 13.215 13.683 -4.773 1.00 96.31 326 TRP A N 1
ATOM 2581 C CA . TRP A 1 326 ? 11.902 13.047 -4.893 1.00 96.31 326 TRP A CA 1
ATOM 2582 C C . TRP A 1 326 ? 10.762 14.026 -5.160 1.00 96.31 326 TRP A C 1
ATOM 2584 O O . TRP A 1 326 ? 9.831 13.683 -5.887 1.00 96.31 326 TRP A O 1
ATOM 2594 N N . SER A 1 327 ? 10.850 15.257 -4.652 1.00 96.50 327 SER A N 1
ATOM 2595 C CA . SER A 1 327 ? 9.869 16.311 -4.936 1.00 96.50 327 SER A CA 1
ATOM 2596 C C . SER A 1 327 ? 9.890 16.721 -6.413 1.00 96.50 327 SER A C 1
ATOM 2598 O O . SER A 1 327 ? 8.847 16.753 -7.079 1.00 96.50 327 SER A O 1
ATOM 2600 N N . ALA A 1 328 ? 11.089 16.945 -6.963 1.00 97.50 328 ALA A N 1
ATOM 2601 C CA . ALA A 1 328 ? 11.268 17.290 -8.370 1.00 97.50 328 ALA A CA 1
ATOM 2602 C C . ALA A 1 328 ? 10.859 16.134 -9.297 1.00 97.50 328 ALA A C 1
ATOM 2604 O O . ALA A 1 328 ? 10.139 16.352 -10.274 1.00 97.50 328 ALA A O 1
ATOM 2605 N N . VAL A 1 329 ? 11.258 14.901 -8.968 1.00 97.62 329 VAL A N 1
ATOM 2606 C CA . VAL A 1 329 ? 10.873 13.695 -9.718 1.00 97.62 329 VAL A CA 1
ATOM 2607 C C . VAL A 1 329 ? 9.361 13.504 -9.705 1.00 97.62 329 VAL A C 1
ATOM 2609 O O . VAL A 1 329 ? 8.762 13.348 -10.768 1.00 97.62 329 VAL A O 1
ATOM 2612 N N . ASN A 1 330 ? 8.728 13.565 -8.529 1.00 98.12 330 ASN A N 1
ATOM 2613 C CA . ASN A 1 330 ? 7.283 13.414 -8.398 1.00 98.12 330 ASN A CA 1
ATOM 2614 C C . ASN A 1 330 ? 6.536 14.427 -9.274 1.00 98.12 330 ASN A C 1
ATOM 2616 O O . ASN A 1 330 ? 5.676 14.036 -10.059 1.00 98.12 330 ASN A O 1
ATOM 2620 N N . THR A 1 331 ? 6.909 15.707 -9.188 1.00 98.12 331 THR A N 1
ATOM 2621 C CA . THR A 1 331 ? 6.293 16.785 -9.975 1.00 98.12 331 THR A CA 1
ATOM 2622 C C . THR A 1 331 ? 6.478 16.553 -11.471 1.00 98.12 331 THR A C 1
ATOM 2624 O O . THR A 1 331 ? 5.518 16.599 -12.236 1.00 98.12 331 THR A O 1
ATOM 2627 N N . THR A 1 332 ? 7.702 16.242 -11.891 1.00 98.44 332 THR A N 1
ATOM 2628 C CA . THR A 1 332 ? 8.028 16.071 -13.309 1.00 98.44 332 THR A CA 1
ATOM 2629 C C . THR A 1 332 ? 7.277 14.893 -13.924 1.00 98.44 332 THR A C 1
ATOM 2631 O O . THR A 1 332 ? 6.660 15.046 -14.974 1.00 98.44 332 THR A O 1
ATOM 2634 N N . ILE A 1 333 ? 7.267 13.734 -13.254 1.00 98.56 333 ILE A N 1
ATOM 2635 C CA . ILE A 1 333 ? 6.527 12.554 -13.723 1.00 98.56 333 ILE A CA 1
ATOM 2636 C C . ILE A 1 333 ? 5.023 12.843 -13.730 1.00 98.56 333 ILE A C 1
ATOM 2638 O O . ILE A 1 333 ? 4.350 12.542 -14.712 1.00 98.56 333 ILE A O 1
ATOM 2642 N N . LYS A 1 334 ? 4.484 13.469 -12.675 1.00 98.50 334 LYS A N 1
ATOM 2643 C CA . LYS A 1 334 ? 3.052 13.791 -12.572 1.00 98.50 334 LYS A CA 1
ATOM 2644 C C . LYS A 1 334 ? 2.556 14.708 -13.697 1.00 98.50 334 LYS A C 1
ATOM 2646 O O . LYS A 1 334 ? 1.380 14.623 -14.054 1.00 98.50 334 LYS A O 1
ATOM 2651 N N . MET A 1 335 ? 3.432 15.555 -14.239 1.00 98.44 335 MET A N 1
ATOM 2652 C CA . MET A 1 335 ? 3.138 16.483 -15.337 1.00 98.44 335 MET A CA 1
ATOM 2653 C C . MET A 1 335 ? 3.245 15.855 -16.737 1.00 98.44 335 MET A C 1
ATOM 2655 O O . MET A 1 335 ? 2.886 16.505 -17.718 1.00 98.44 335 MET A O 1
ATOM 2659 N N . MET A 1 336 ? 3.704 14.605 -16.866 1.00 98.56 336 MET A N 1
ATOM 2660 C CA . MET A 1 336 ? 3.756 13.925 -18.164 1.00 98.56 336 MET A CA 1
ATOM 2661 C C . MET A 1 336 ? 2.337 13.592 -18.668 1.00 98.56 336 MET A C 1
ATOM 2663 O O . MET A 1 336 ? 1.557 12.975 -17.934 1.00 98.56 336 MET A O 1
ATOM 2667 N N . PRO A 1 337 ? 1.983 13.920 -19.928 1.00 98.69 337 PRO A N 1
ATOM 2668 C CA . PRO A 1 337 ? 0.681 13.569 -20.488 1.00 98.69 337 PRO A CA 1
ATOM 2669 C C . PRO A 1 337 ? 0.402 12.064 -20.423 1.00 98.69 337 PRO A C 1
ATOM 2671 O O . PRO A 1 337 ? 1.173 11.243 -20.920 1.00 98.69 337 PRO A O 1
ATOM 2674 N N . GLY A 1 338 ? -0.730 11.710 -19.814 1.00 98.50 338 GLY A N 1
ATOM 2675 C CA . GLY A 1 338 ? -1.142 10.324 -19.602 1.00 98.50 338 GLY A CA 1
ATOM 2676 C C . GLY A 1 338 ? -0.743 9.735 -18.248 1.00 98.50 338 GLY A C 1
ATOM 2677 O O . GLY A 1 338 ? -1.211 8.642 -17.937 1.00 98.50 338 GLY A O 1
ATOM 2678 N N . VAL A 1 339 ? 0.044 10.435 -17.421 1.00 98.88 339 VAL A N 1
ATOM 2679 C CA . VAL A 1 339 ? 0.237 10.062 -16.012 1.00 98.88 339 VAL A CA 1
ATOM 2680 C C . VAL A 1 339 ? -0.972 10.498 -15.192 1.00 98.88 339 VAL A C 1
ATOM 2682 O O . VAL A 1 339 ? -1.328 11.676 -15.130 1.00 98.88 339 VAL A O 1
ATOM 2685 N N . VAL A 1 340 ? -1.590 9.529 -14.525 1.00 98.81 340 VAL A N 1
ATOM 2686 C CA . VAL A 1 340 ? -2.688 9.754 -13.586 1.00 98.81 340 VAL A CA 1
ATOM 2687 C C . VAL A 1 340 ? -2.107 10.188 -12.250 1.00 98.81 340 VAL A C 1
ATOM 2689 O O . VAL A 1 340 ? -2.364 11.310 -11.823 1.00 98.81 340 VAL A O 1
ATOM 2692 N N . ASP A 1 341 ? -1.252 9.364 -11.642 1.00 98.69 341 ASP A N 1
ATOM 2693 C CA . ASP A 1 341 ? -0.549 9.692 -10.400 1.00 98.69 341 ASP A CA 1
ATOM 2694 C C . ASP A 1 341 ? 0.686 8.789 -10.194 1.00 98.69 341 ASP A C 1
ATOM 2696 O O . ASP A 1 341 ? 0.911 7.821 -10.925 1.00 98.69 341 ASP A O 1
ATOM 2700 N N . THR A 1 342 ? 1.509 9.111 -9.201 1.00 98.75 342 THR A N 1
ATOM 2701 C CA . THR A 1 342 ? 2.744 8.407 -8.842 1.00 98.75 342 THR A CA 1
ATOM 2702 C C . THR A 1 342 ? 2.613 7.720 -7.481 1.00 98.75 342 THR A C 1
ATOM 2704 O O . THR A 1 342 ? 1.875 8.149 -6.595 1.00 98.75 342 THR A O 1
ATOM 2707 N N . GLY A 1 343 ? 3.392 6.672 -7.258 1.00 98.62 343 GLY A N 1
ATOM 2708 C CA . GLY A 1 343 ? 3.549 6.031 -5.958 1.00 98.62 343 GLY A CA 1
ATOM 2709 C C . GLY A 1 343 ? 4.390 6.844 -4.973 1.00 98.62 343 GLY A C 1
ATOM 2710 O O . GLY A 1 343 ? 4.635 6.357 -3.877 1.00 98.62 343 GLY A O 1
ATOM 2711 N N . LEU A 1 344 ? 4.841 8.048 -5.343 1.00 98.62 344 LEU A N 1
ATOM 2712 C CA . LEU A 1 344 ? 5.598 8.946 -4.475 1.00 98.62 344 LEU A CA 1
ATOM 2713 C C . LEU A 1 344 ? 4.636 9.815 -3.661 1.00 98.62 344 LEU A C 1
ATOM 2715 O O . LEU A 1 344 ? 3.907 10.648 -4.206 1.00 98.62 344 LEU A O 1
ATOM 2719 N N . PHE A 1 345 ? 4.635 9.620 -2.347 1.00 98.50 345 PHE A N 1
ATOM 2720 C CA . PHE A 1 345 ? 3.867 10.431 -1.404 1.00 98.50 345 PHE A CA 1
ATOM 2721 C C . PHE A 1 345 ? 4.855 11.344 -0.692 1.00 98.50 345 PHE A C 1
ATOM 2723 O O . PHE A 1 345 ? 5.463 10.965 0.306 1.00 98.50 345 PHE A O 1
ATOM 2730 N N . ILE A 1 346 ? 5.054 12.520 -1.277 1.00 97.75 346 ILE A N 1
ATOM 2731 C CA . ILE A 1 346 ? 6.053 13.497 -0.845 1.00 97.75 346 ILE A CA 1
ATOM 2732 C C . ILE A 1 346 ? 5.379 14.525 0.046 1.00 97.75 346 ILE A C 1
ATOM 2734 O O . ILE A 1 346 ? 4.330 15.052 -0.321 1.00 97.75 346 ILE A O 1
ATOM 2738 N N . ASN A 1 347 ? 5.985 14.823 1.196 1.00 94.38 347 ASN A N 1
ATOM 2739 C CA . ASN A 1 347 ? 5.524 15.868 2.116 1.00 94.38 347 ASN A CA 1
ATOM 2740 C C . ASN A 1 347 ? 4.090 15.676 2.675 1.00 94.38 347 ASN A C 1
ATOM 2742 O O . ASN A 1 347 ? 3.540 16.612 3.253 1.00 94.38 347 ASN A O 1
ATOM 2746 N N . LEU A 1 348 ? 3.491 14.485 2.535 1.00 96.00 348 LEU A N 1
ATOM 2747 C CA . LEU A 1 348 ? 2.116 14.195 2.972 1.00 96.00 348 LEU A CA 1
ATOM 2748 C C . LEU A 1 348 ? 2.039 13.587 4.375 1.00 96.00 348 LEU A C 1
ATOM 2750 O O . LEU A 1 348 ? 1.146 13.937 5.137 1.00 96.00 348 LEU A O 1
ATOM 2754 N N . ALA A 1 349 ? 2.926 12.646 4.709 1.00 97.44 349 ALA A N 1
ATOM 2755 C CA . ALA A 1 349 ? 2.870 11.951 5.992 1.00 97.44 349 ALA A CA 1
ATOM 2756 C C . ALA A 1 349 ? 3.262 12.890 7.137 1.00 97.44 349 ALA A C 1
ATOM 2758 O O . ALA A 1 349 ? 4.295 13.554 7.079 1.00 97.44 349 ALA A O 1
ATOM 2759 N N . GLU A 1 350 ? 2.447 12.919 8.187 1.00 96.62 350 GLU A N 1
ATOM 2760 C CA . GLU A 1 350 ? 2.740 13.658 9.419 1.00 96.62 350 GLU A CA 1
ATOM 2761 C C . GLU A 1 350 ? 3.510 12.780 10.409 1.00 96.62 350 GLU A C 1
ATOM 2763 O O . GLU A 1 350 ? 4.445 13.231 11.068 1.00 96.62 350 GLU A O 1
ATOM 2768 N N . ARG A 1 351 ? 3.133 11.499 10.488 1.00 97.75 351 ARG A N 1
ATOM 2769 C CA . ARG A 1 351 ? 3.699 10.531 11.427 1.00 97.75 351 ARG A CA 1
ATOM 2770 C C . ARG A 1 351 ? 3.687 9.129 10.841 1.00 97.75 351 ARG A C 1
ATOM 2772 O O . ARG A 1 351 ? 2.737 8.737 10.163 1.00 97.75 351 ARG A O 1
ATOM 2779 N N . VAL A 1 352 ? 4.712 8.343 11.165 1.00 98.56 352 VAL A N 1
ATOM 2780 C CA . VAL A 1 352 ? 4.804 6.921 10.825 1.00 98.56 352 VAL A CA 1
ATOM 2781 C C . VAL A 1 352 ? 4.976 6.074 12.085 1.00 98.56 352 VAL A C 1
ATOM 2783 O O . VAL A 1 352 ? 5.831 6.354 12.925 1.00 98.56 352 VAL A O 1
ATOM 2786 N N . TYR A 1 353 ? 4.196 4.999 12.187 1.00 98.62 353 TYR A N 1
ATOM 2787 C CA . TYR A 1 353 ? 4.335 3.953 13.197 1.00 98.62 353 TYR A CA 1
ATOM 2788 C C . TYR A 1 353 ? 4.964 2.708 12.570 1.00 98.62 353 TYR A C 1
ATOM 2790 O O . TYR A 1 353 ? 4.379 2.087 11.678 1.00 98.62 353 TYR A O 1
ATOM 2798 N N . PHE A 1 354 ? 6.125 2.302 13.076 1.00 98.44 354 PHE A N 1
ATOM 2799 C CA . PHE A 1 354 ? 6.804 1.070 12.692 1.00 98.44 354 PHE A CA 1
ATOM 2800 C C . PHE A 1 354 ? 6.680 0.026 13.793 1.00 98.44 354 PHE A C 1
ATOM 2802 O O . PHE A 1 354 ? 7.203 0.191 14.892 1.00 98.44 354 PHE A O 1
ATOM 2809 N N . GLY A 1 355 ? 6.020 -1.086 13.488 1.00 97.81 355 GLY A N 1
ATOM 2810 C CA . GLY A 1 355 ? 6.046 -2.259 14.349 1.00 97.81 355 GLY A CA 1
ATOM 2811 C C . GLY A 1 355 ? 7.410 -2.926 14.256 1.00 97.81 355 GLY A C 1
ATOM 2812 O O . GLY A 1 355 ? 7.829 -3.327 13.165 1.00 97.81 355 GLY A O 1
ATOM 2813 N N . MET A 1 356 ? 8.093 -3.050 15.386 1.00 95.69 356 MET A N 1
ATOM 2814 C CA . MET A 1 356 ? 9.460 -3.550 15.459 1.00 95.69 356 MET A CA 1
ATOM 2815 C C . MET A 1 356 ? 9.498 -5.065 15.669 1.00 95.69 356 MET A C 1
ATOM 2817 O O . MET A 1 356 ? 8.545 -5.678 16.154 1.00 95.69 356 MET A O 1
ATOM 2821 N N . GLU A 1 357 ? 10.606 -5.700 15.277 1.00 93.81 357 GLU A N 1
ATOM 2822 C CA . GLU A 1 357 ? 10.754 -7.158 15.396 1.00 93.81 357 GLU A CA 1
ATOM 2823 C C . GLU A 1 357 ? 10.759 -7.642 16.860 1.00 93.81 357 GLU A C 1
ATOM 2825 O O . GLU A 1 357 ? 10.400 -8.791 17.135 1.00 93.81 357 GLU A O 1
ATOM 2830 N N . ASP A 1 358 ? 11.150 -6.773 17.791 1.00 89.81 358 ASP A N 1
ATOM 2831 C CA . ASP A 1 358 ? 11.198 -7.025 19.235 1.00 89.81 358 ASP A CA 1
ATOM 2832 C C . ASP A 1 358 ? 9.841 -6.852 19.944 1.00 89.81 358 ASP A C 1
ATOM 2834 O O . ASP A 1 358 ? 9.738 -7.114 21.140 1.00 89.81 358 ASP A O 1
ATOM 2838 N N . GLY A 1 359 ? 8.789 -6.467 19.210 1.00 92.56 359 GLY A N 1
ATOM 2839 C CA . GLY A 1 359 ? 7.449 -6.236 19.751 1.00 92.56 359 GLY A CA 1
ATOM 2840 C C . GLY A 1 359 ? 7.194 -4.806 20.233 1.00 92.56 359 GLY A C 1
ATOM 2841 O O . GLY A 1 359 ? 6.114 -4.538 20.757 1.00 92.56 359 GLY A O 1
ATOM 2842 N N . THR A 1 360 ? 8.142 -3.886 20.046 1.00 93.25 360 THR A N 1
ATOM 2843 C CA . THR A 1 360 ? 7.933 -2.453 20.292 1.00 93.25 360 THR A CA 1
ATOM 2844 C C . THR A 1 360 ? 7.310 -1.756 19.075 1.00 93.25 360 THR A C 1
ATOM 2846 O O . THR A 1 360 ? 7.182 -2.337 17.992 1.00 93.25 360 THR A O 1
ATOM 2849 N N . VAL A 1 361 ? 6.894 -0.498 19.244 1.00 96.56 361 VAL A N 1
ATOM 2850 C CA . VAL A 1 361 ? 6.459 0.370 18.143 1.00 96.56 361 VAL A CA 1
ATOM 2851 C C . VAL A 1 361 ? 7.338 1.614 18.140 1.00 96.56 361 VAL A C 1
ATOM 2853 O O . VAL A 1 361 ? 7.326 2.385 19.096 1.00 96.56 361 VAL A O 1
ATOM 2856 N N . LYS A 1 362 ? 8.100 1.807 17.063 1.00 96.50 362 LYS A N 1
ATOM 2857 C CA . LYS A 1 362 ? 8.880 3.022 16.822 1.00 96.50 362 LYS A CA 1
ATOM 2858 C C . LYS A 1 362 ? 7.987 4.050 16.136 1.00 96.50 362 LYS A C 1
ATOM 2860 O O . LYS A 1 362 ? 7.320 3.727 15.157 1.00 96.50 362 LYS A O 1
ATOM 2865 N N . ILE A 1 363 ? 8.005 5.281 16.628 1.00 97.12 363 ILE A N 1
ATOM 2866 C CA . ILE A 1 363 ? 7.258 6.400 16.050 1.00 97.12 363 ILE A CA 1
ATOM 2867 C C . ILE A 1 363 ? 8.262 7.368 15.431 1.00 97.12 363 ILE A C 1
ATOM 2869 O O . ILE A 1 363 ? 9.296 7.657 16.035 1.00 97.12 363 ILE A O 1
ATOM 2873 N N . ARG A 1 364 ? 7.976 7.830 14.215 1.00 95.25 364 ARG A N 1
ATOM 2874 C CA . ARG A 1 364 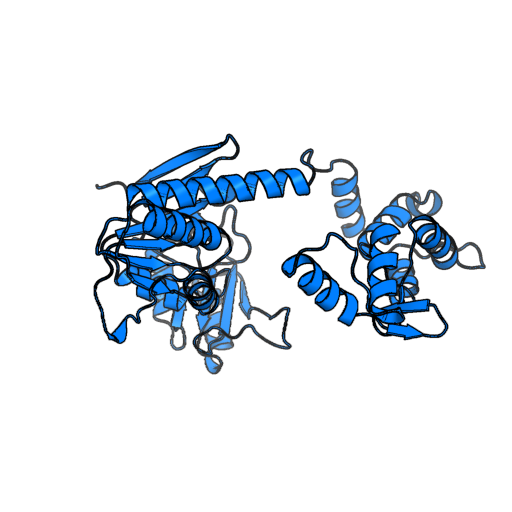? 8.702 8.917 13.556 1.00 95.25 364 ARG A CA 1
ATOM 2875 C C . ARG A 1 364 ? 7.706 10.013 13.219 1.00 95.25 364 ARG A C 1
ATOM 2877 O O . ARG A 1 364 ? 6.730 9.747 12.523 1.00 95.25 364 ARG A O 1
ATOM 2884 N N . ASP A 1 365 ? 7.967 11.212 13.706 1.00 93.06 365 ASP A N 1
ATOM 2885 C CA . ASP A 1 365 ? 7.225 12.419 13.365 1.00 93.06 365 ASP A CA 1
ATOM 2886 C C . ASP A 1 365 ? 7.950 13.180 12.265 1.00 93.06 365 ASP A C 1
ATOM 2888 O O . ASP A 1 365 ? 9.179 13.133 12.168 1.00 93.06 365 ASP A O 1
ATOM 2892 N N . LYS A 1 366 ? 7.190 13.900 11.448 1.00 86.50 366 LYS A N 1
ATOM 2893 C CA . LYS A 1 366 ? 7.752 14.904 10.559 1.00 86.50 366 LYS A CA 1
ATOM 2894 C C . LYS A 1 366 ? 8.413 15.980 11.411 1.00 86.50 366 LYS A C 1
ATOM 2896 O O . LYS A 1 366 ? 7.765 16.564 12.277 1.00 86.50 366 LYS A O 1
ATOM 2901 N N . ASN A 1 367 ? 9.700 16.230 11.174 1.00 68.50 367 ASN A N 1
ATOM 2902 C CA . ASN A 1 367 ? 10.398 17.323 11.837 1.00 68.50 367 ASN A CA 1
ATOM 2903 C C . ASN A 1 367 ? 9.661 18.625 11.500 1.00 68.50 367 ASN A C 1
ATOM 2905 O O . ASN A 1 367 ? 9.641 19.041 10.341 1.00 68.50 367 ASN A O 1
ATOM 2909 N N . MET A 1 368 ? 9.022 19.239 12.499 1.00 46.25 368 MET A N 1
ATOM 2910 C CA . MET A 1 368 ? 8.578 20.623 12.386 1.00 46.25 368 MET A CA 1
ATOM 2911 C C . MET A 1 368 ? 9.844 21.476 12.459 1.00 46.25 368 MET A C 1
ATOM 2913 O O . MET A 1 368 ? 10.389 21.668 13.545 1.00 46.25 368 MET A O 1
ATOM 2917 N N . LEU A 1 369 ? 10.373 21.856 11.294 1.00 35.72 369 LEU A N 1
ATOM 2918 C CA . LEU A 1 369 ? 11.381 22.910 11.191 1.00 35.72 369 LEU A CA 1
ATOM 2919 C C . LEU A 1 369 ? 10.736 24.272 11.438 1.00 35.72 369 LEU A C 1
ATOM 2921 O O . LEU A 1 369 ? 9.612 24.479 10.922 1.00 35.72 369 LEU A O 1
#

Secondary structure (DSSP, 8-state):
-HHHHHHHHHHHHT-PPPTT--HHHHHHHHHHHTTEEEETTEEEETTEEEP-SHHHHHHHHHHHHB-TTS-B-HHHHHHHHHHHHEE-TTHHHHHHHHHHH-TTGGGSPPPHHHHHHHHHHHS--SS-HHHHHHHHHHHHHHHHHHHHHHH--TT-EEEE--STTHHHHHHHHHHHHHHH----EEEESSHHHHHHHHHHT-EE--GGG---EEEEEEE-SEE-TT--EE--TTS-HHHHHHHHHTEEEEEEEEEGGGB-SSTTSS-TT-EEEEE-GGGHHHHHHHHHHHH-SEEEE-B-SSSSSB---TTS-EEEEEE-SS---HHHHHHHHHTSTTEEEESEE-S--SEEEEE-TTS-EEEEE----

Radius of gyration: 24.88 Å; chains: 1; bounding box: 51×69×48 Å

pLDDT: mean 90.01, std 12.92, range [35.72, 98.88]

Organism: NCBI:txid445787

Sequence (369 aa):
MERKWEKVFNILSVGEYPPFFTSNQKFKLRRYASKFTIKGGELFFGDKKAVKSRDEARALFNEFHVAPNGKHLGIFNSRRALCAKFYWFGMTRDIEKWVLECNECKTRPLTPAQIKIKRLAQNPPKIKRGVLNKKVEEAKKLAAYAAVDYHVKDNQIVGIGSGSTIVHVVKRLAERVKKENLNVFCVPTSFQTRLLIQDIGLKVIDLNRHLEIDVAIDGADEVDSELNLIKGGGGCLTQEKIVASCAKSFIVIADYRKDSSALGEQWKKGIPVEVIPMAYVPVSRAIQSQFGGSADLRMAVSKAGPVVTDNGNFLLDWRFDQEHNWSAVNTTIKMMPGVVDTGLFINLAERVYFGMEDGTVKIRDKNML